Protein AF-A0A0N0AIV5-F1 (afdb_monomer)

Radius of gyration: 29.75 Å; Cα contacts (8 Å, |Δi|>4): 243; chains: 1; bounding box: 103×43×78 Å

Sequence (226 aa):
MTISSCEAEVMHGMIFSQPEDPLLRSVLSLLRVARDQGYTLDRTKIAKLLYLADLSAVENGGVAFSGATWRWENHGPFDPAQYRVEDALVASGIIERTQDPQSPCGEVRLRLVEDVDAPLEPASLTVLGGVVAEHGDRSAAQLRDLVYETAPMVQARSEGERGVLLDLNRARRRKQYAALKERYKARLADRAPAESDPGVGDDLLAEMAESAEARRRATAKALGEE

Secondary structure (DSSP, 8-state):
----------------PPPS-HHHHHHHHHHHHHHHTT--EEHHHHHHHHHHHHHHHHHTTS---S----EEETTEEE-THHHHHHHHHHHTTSEEEEE-TTSTT--EEEEE-S-----S-HHHHHHHHHHHHHHTTS-HHHHHHHHHTSHHHHHHHHH-STTPBP-THHHHHHHHHHHHHHHHHHHHHSSPP----TTHHHHHHHHHHHTHHHHHHHHHHHHT--

Nearest PDB structures (foldseek):
  5e1z-assembly1_B  TM=4.250E-01  e=3.668E-02  Dehalococcoides mccartyi BTF08
  4xgc-assembly1_E  TM=4.052E-01  e=2.434E-01  Drosophila melanogaster
  6hiv-assembly1_BN  TM=3.436E-01  e=3.593E-01  Trypanosoma brucei brucei
  9bd2-assembly1_A  TM=5.116E-01  e=9.257E-01  Homo sapiens
  4rgr-assembly1_A  TM=3.598E-01  e=3.593E-01 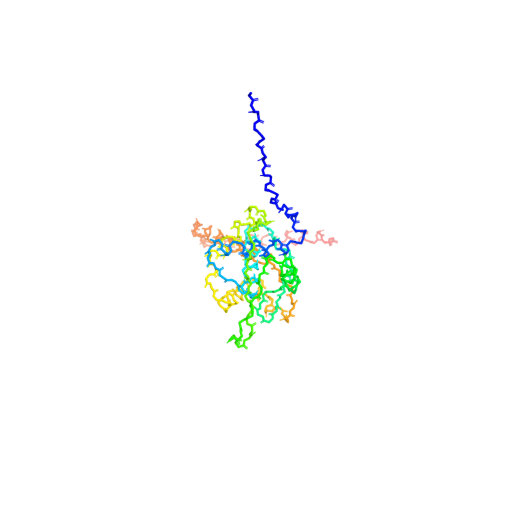 Acinetobacter baylyi ADP1

Mean predicted aligned error: 11.26 Å

pLDDT: mean 87.05, std 15.51, range [36.41, 98.75]

Structure (mmCIF, N/CA/C/O backbone):
data_AF-A0A0N0AIV5-F1
#
_entry.id   AF-A0A0N0AIV5-F1
#
loop_
_atom_site.group_PDB
_atom_site.id
_atom_site.type_symbol
_atom_site.label_atom_id
_atom_site.label_alt_id
_atom_site.label_comp_id
_atom_site.label_asym_id
_atom_site.label_entity_id
_atom_site.label_seq_id
_atom_site.pdbx_PDB_ins_code
_atom_site.Cartn_x
_atom_site.Cartn_y
_atom_site.Cartn_z
_atom_site.occupancy
_atom_site.B_iso_or_equiv
_atom_site.auth_seq_id
_atom_site.auth_comp_id
_atom_site.auth_asym_id
_atom_site.auth_atom_id
_atom_site.pdbx_PDB_model_num
ATOM 1 N N . MET A 1 1 ? -67.483 2.345 11.562 1.00 40.97 1 MET A N 1
ATOM 2 C CA . MET A 1 1 ? -66.296 1.923 10.792 1.00 40.97 1 MET A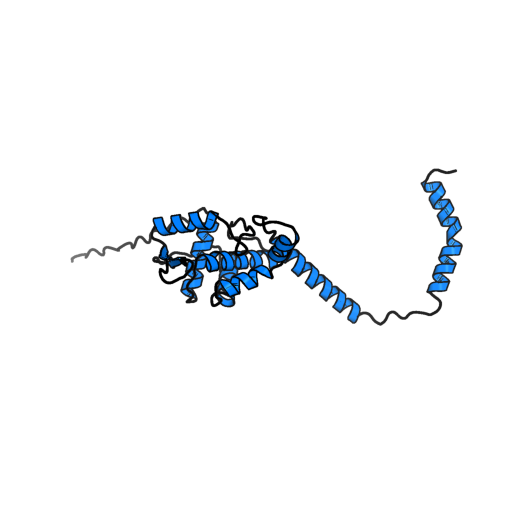 CA 1
ATOM 3 C C . MET A 1 1 ? -65.125 2.739 11.293 1.00 40.97 1 MET A C 1
ATOM 5 O O . MET A 1 1 ? -65.089 3.942 11.083 1.00 40.97 1 MET A O 1
ATOM 9 N N . THR A 1 2 ? -64.265 2.101 12.072 1.00 37.81 2 THR A N 1
ATOM 10 C CA . THR A 1 2 ? -63.047 2.653 12.664 1.00 37.81 2 THR A CA 1
ATOM 11 C C . THR A 1 2 ? -61.923 2.560 11.638 1.00 37.81 2 THR A C 1
ATOM 13 O O . THR A 1 2 ? -61.607 1.466 11.180 1.00 37.81 2 THR A O 1
ATOM 16 N N . ILE A 1 3 ? -61.336 3.694 11.255 1.00 41.56 3 ILE A N 1
ATOM 17 C CA . ILE A 1 3 ? -60.090 3.712 10.483 1.00 41.56 3 ILE A CA 1
ATOM 18 C C . ILE A 1 3 ? -58.956 3.735 11.504 1.00 41.56 3 ILE A C 1
ATOM 20 O O . ILE A 1 3 ? -58.793 4.695 12.253 1.00 41.56 3 ILE A O 1
ATOM 24 N N . SER A 1 4 ? -58.256 2.605 11.569 1.00 46.84 4 SER A N 1
ATOM 25 C CA . SER A 1 4 ? -57.075 2.370 12.388 1.00 46.84 4 SER A CA 1
ATOM 26 C C . SER A 1 4 ? -55.898 3.158 11.825 1.00 46.84 4 SER A C 1
ATOM 28 O O . SER A 1 4 ? -55.602 3.070 10.635 1.00 46.84 4 SER A O 1
ATOM 30 N N . SER A 1 5 ? -55.235 3.900 12.707 1.00 45.00 5 SER A N 1
ATOM 31 C CA . SER A 1 5 ? -53.908 4.466 12.490 1.00 45.00 5 SER A CA 1
ATOM 32 C C . SER A 1 5 ? -52.919 3.339 12.177 1.00 45.00 5 SER A C 1
ATOM 34 O O . SER A 1 5 ? -52.856 2.358 12.920 1.00 45.00 5 SER A O 1
ATOM 36 N N . CYS A 1 6 ? -52.168 3.472 11.087 1.00 38.75 6 CYS A N 1
ATOM 37 C CA . CYS A 1 6 ? -50.920 2.748 10.875 1.00 38.75 6 CYS A CA 1
ATOM 38 C C . CYS A 1 6 ? -49.806 3.789 10.928 1.00 38.75 6 CYS A C 1
ATOM 40 O O . CYS A 1 6 ? -49.557 4.506 9.959 1.00 38.75 6 CYS A O 1
ATOM 42 N N . GLU A 1 7 ? -49.182 3.885 12.098 1.00 41.12 7 GLU A N 1
ATOM 43 C CA . GLU A 1 7 ? -47.897 4.541 12.283 1.00 41.12 7 GLU A CA 1
ATOM 44 C C . GLU A 1 7 ? -46.858 3.782 11.453 1.00 41.12 7 GLU A C 1
ATOM 46 O O . GLU A 1 7 ? -46.625 2.591 11.653 1.00 41.12 7 GLU A O 1
ATOM 51 N N . ALA A 1 8 ? -46.269 4.464 10.474 1.00 40.47 8 ALA A N 1
ATOM 52 C CA . ALA A 1 8 ? -45.058 4.002 9.823 1.00 40.47 8 ALA A CA 1
ATOM 53 C C . ALA A 1 8 ? -43.877 4.478 10.673 1.00 40.47 8 ALA A C 1
ATOM 55 O O . ALA A 1 8 ? -43.533 5.662 10.660 1.00 40.47 8 ALA A O 1
ATOM 56 N N . GLU A 1 9 ? -43.278 3.559 11.429 1.00 38.88 9 GLU A N 1
ATOM 57 C CA . GLU A 1 9 ? -41.965 3.757 12.037 1.00 38.88 9 GLU A CA 1
ATOM 58 C C . GLU A 1 9 ? -40.941 4.000 10.924 1.00 38.88 9 GLU A C 1
ATOM 60 O O . GLU A 1 9 ? -40.517 3.094 10.205 1.00 38.88 9 GLU A O 1
ATOM 65 N N . VAL A 1 10 ? -40.544 5.259 10.762 1.00 40.91 10 VAL A N 1
ATOM 66 C CA . VAL A 1 10 ? -39.388 5.627 9.952 1.00 40.91 10 VAL A CA 1
ATOM 67 C C . VAL A 1 10 ? -38.154 5.311 10.787 1.00 40.91 10 VAL A C 1
ATOM 69 O O . VAL A 1 10 ? -37.752 6.108 11.635 1.00 40.91 10 VAL A O 1
ATOM 72 N N . MET A 1 11 ? -37.545 4.147 10.547 1.00 39.09 11 MET A N 1
ATOM 73 C CA . MET A 1 11 ? -36.181 3.874 10.992 1.00 39.09 11 MET A CA 1
ATOM 74 C C . MET A 1 11 ? -35.248 4.899 10.338 1.00 39.09 11 MET A C 1
ATOM 76 O O . MET A 1 11 ? -34.824 4.743 9.194 1.00 39.09 11 MET A O 1
ATOM 80 N N . HIS A 1 12 ? -34.956 5.976 11.065 1.00 38.16 12 HIS A N 1
ATOM 81 C CA . HIS A 1 12 ? -33.866 6.897 10.767 1.00 38.16 12 HIS A CA 1
ATOM 82 C C . HIS A 1 12 ? -32.547 6.139 10.965 1.00 38.16 12 HIS A C 1
ATOM 84 O O . HIS A 1 12 ? -31.910 6.218 12.013 1.00 38.16 12 HIS A O 1
ATOM 90 N N . GLY A 1 13 ? -32.139 5.373 9.951 1.00 38.50 13 GLY A N 1
ATOM 91 C CA . GLY A 1 13 ? -30.731 5.057 9.768 1.00 38.50 13 GLY A CA 1
ATOM 92 C C . GLY A 1 13 ? -30.010 6.390 9.627 1.00 38.50 13 GLY A C 1
ATOM 93 O O . GLY A 1 13 ? -30.285 7.139 8.689 1.00 38.50 13 GLY A O 1
ATOM 94 N N . MET A 1 14 ? -29.173 6.739 10.604 1.00 36.41 14 MET A N 1
ATOM 95 C CA . MET A 1 14 ? -28.329 7.922 10.512 1.00 36.41 14 MET A CA 1
ATOM 96 C C . MET A 1 14 ? -27.458 7.765 9.267 1.00 36.41 14 MET A C 1
ATOM 98 O O . MET A 1 14 ? -26.511 6.983 9.254 1.00 36.41 14 MET A O 1
ATOM 102 N N . ILE A 1 15 ? -27.810 8.487 8.203 1.00 41.44 15 ILE A N 1
ATOM 103 C CA . ILE A 1 15 ? -26.955 8.669 7.036 1.00 41.44 15 ILE A CA 1
ATOM 104 C C . ILE A 1 15 ? -25.773 9.490 7.546 1.00 41.44 15 ILE A C 1
ATOM 106 O O . ILE A 1 15 ? -25.833 10.719 7.606 1.00 41.44 15 ILE A O 1
ATOM 110 N N . PHE A 1 16 ? -24.721 8.810 7.999 1.00 46.34 16 PHE A N 1
ATOM 111 C CA . PHE A 1 16 ? -23.451 9.458 8.266 1.00 46.34 16 PHE A CA 1
ATOM 112 C C . PHE A 1 16 ? -22.997 10.089 6.951 1.00 46.34 16 PHE A C 1
ATOM 114 O O . PHE A 1 16 ? -22.701 9.394 5.977 1.00 46.34 16 PHE A O 1
ATOM 121 N N . SER A 1 17 ? -23.002 11.425 6.908 1.00 53.25 17 SER A N 1
ATOM 122 C CA . SER A 1 17 ? -22.369 12.178 5.831 1.00 53.25 17 SER A CA 1
ATOM 123 C C . SER A 1 17 ? -20.961 11.622 5.650 1.00 53.25 17 SER A C 1
ATOM 125 O O . SER A 1 17 ? -20.220 11.492 6.625 1.00 53.25 17 SER A O 1
ATOM 127 N N . GLN A 1 18 ? -20.632 11.238 4.417 1.00 54.09 18 GLN A N 1
ATOM 128 C CA . GLN A 1 18 ? -19.361 10.611 4.068 1.00 54.09 18 GLN A CA 1
ATOM 129 C C . GLN A 1 18 ? -18.198 11.392 4.711 1.00 54.09 18 GLN A C 1
ATOM 131 O O . GLN A 1 18 ? -18.163 12.618 4.578 1.00 54.09 18 GLN A O 1
ATOM 136 N N . PRO A 1 19 ? -17.264 10.730 5.419 1.00 62.31 19 PRO A N 1
ATOM 137 C CA . PRO A 1 19 ? -16.158 11.427 6.063 1.00 62.31 19 PRO A CA 1
ATOM 138 C C . PRO A 1 19 ? -15.329 12.180 5.016 1.00 62.31 19 PRO A C 1
ATOM 140 O O . PRO A 1 19 ? -14.898 11.582 4.032 1.00 62.31 19 PRO A O 1
ATOM 143 N N . GLU A 1 20 ? -15.075 13.477 5.208 1.00 80.38 20 GLU A N 1
ATOM 144 C CA . GLU A 1 20 ? -14.299 14.259 4.230 1.00 80.38 20 GLU A CA 1
ATOM 145 C C . GLU A 1 20 ? -12.850 13.744 4.108 1.00 80.38 20 GLU A C 1
ATOM 147 O O . GLU A 1 20 ? -12.281 13.714 3.013 1.00 80.38 20 GLU A O 1
ATOM 152 N N . ASP A 1 21 ? -12.286 13.245 5.213 1.00 92.19 21 ASP A N 1
ATOM 153 C CA . ASP A 1 21 ? -10.930 12.696 5.298 1.00 92.19 21 ASP A CA 1
ATOM 154 C C . ASP A 1 21 ? -10.794 11.372 4.502 1.00 92.19 21 ASP A C 1
ATOM 156 O O . ASP A 1 21 ? -11.406 10.358 4.868 1.00 92.19 21 ASP A O 1
ATOM 160 N N . PRO A 1 22 ? -9.991 11.336 3.415 1.00 95.00 22 PRO A N 1
ATOM 161 C CA . PRO A 1 22 ? -9.763 10.122 2.629 1.00 95.00 22 PRO A CA 1
ATOM 162 C C . PRO A 1 22 ? -9.140 8.972 3.432 1.00 95.00 22 PRO A C 1
ATOM 164 O O . PRO A 1 22 ? -9.477 7.809 3.186 1.00 95.00 22 PRO A O 1
ATOM 167 N N . LEU A 1 23 ? -8.276 9.273 4.409 1.00 97.06 23 LEU A N 1
ATOM 168 C CA . LEU A 1 23 ? -7.619 8.250 5.220 1.00 97.06 23 LEU A CA 1
ATOM 169 C C . LEU A 1 23 ? -8.614 7.600 6.167 1.00 97.06 23 LEU A C 1
ATOM 171 O O . LEU A 1 23 ? -8.650 6.374 6.268 1.00 97.06 23 LEU A O 1
ATOM 175 N N . LEU A 1 24 ? -9.482 8.401 6.785 1.00 96.38 24 LEU A N 1
ATOM 176 C CA . LEU A 1 24 ? -10.578 7.893 7.604 1.00 96.38 24 LEU A CA 1
ATOM 177 C C . LEU A 1 24 ? -11.489 6.974 6.789 1.00 96.38 24 LEU A C 1
ATOM 179 O O . LEU A 1 24 ? -11.725 5.835 7.195 1.00 96.38 24 LEU A O 1
ATOM 183 N N . ARG A 1 25 ? -11.930 7.418 5.604 1.00 95.69 25 ARG A N 1
ATOM 184 C CA . ARG A 1 25 ? -12.759 6.598 4.705 1.00 95.69 25 ARG A CA 1
ATOM 185 C C . ARG A 1 25 ? -12.108 5.264 4.358 1.00 95.69 25 ARG A C 1
ATOM 187 O O . ARG A 1 25 ? -12.768 4.223 4.311 1.00 95.69 25 ARG A O 1
ATOM 194 N N . SER A 1 26 ? -10.805 5.290 4.135 1.00 97.50 26 SER A N 1
ATOM 195 C CA . SER A 1 26 ? -10.062 4.114 3.706 1.00 97.50 26 SER A CA 1
ATOM 196 C C . SER A 1 26 ? -9.795 3.136 4.842 1.00 97.50 26 SER A C 1
ATOM 198 O O . SER A 1 26 ? -9.947 1.933 4.645 1.00 97.50 26 SER A O 1
ATOM 200 N N . VAL A 1 27 ? -9.485 3.631 6.044 1.00 96.94 27 VAL A N 1
ATOM 201 C CA . VAL A 1 27 ? -9.395 2.802 7.255 1.00 96.94 27 VAL A CA 1
ATOM 202 C C . VAL A 1 27 ? -10.751 2.169 7.565 1.00 96.94 27 VAL A C 1
ATOM 204 O O . VAL A 1 27 ? -10.812 0.967 7.818 1.00 96.94 27 VAL A O 1
ATOM 207 N N . LEU A 1 28 ? -11.841 2.937 7.475 1.00 95.94 28 LEU A N 1
ATOM 208 C CA . LEU A 1 28 ? -13.190 2.427 7.715 1.00 95.94 28 LEU A CA 1
ATOM 209 C C . LEU A 1 28 ? -13.571 1.326 6.718 1.00 95.94 28 LEU A C 1
ATOM 211 O O . LEU A 1 28 ? -14.000 0.242 7.114 1.00 95.94 28 LEU A O 1
ATOM 215 N N . SER A 1 29 ? -13.337 1.578 5.427 1.00 97.12 29 SER A N 1
ATOM 216 C CA . SER A 1 29 ? -13.573 0.597 4.365 1.00 97.12 29 SER A CA 1
ATOM 217 C C . SER A 1 29 ? -12.722 -0.656 4.550 1.00 97.12 29 SER A C 1
ATOM 219 O O . SER A 1 29 ? -13.222 -1.759 4.362 1.00 97.12 29 SER A O 1
ATOM 221 N N . LEU A 1 30 ? -11.455 -0.513 4.955 1.00 97.69 30 LEU A N 1
ATOM 222 C CA . LEU A 1 30 ? -10.563 -1.645 5.207 1.00 97.69 30 LEU A CA 1
ATOM 223 C C . LEU A 1 30 ? -11.065 -2.504 6.365 1.00 97.69 30 LEU A C 1
ATOM 225 O O . LEU A 1 30 ? -11.111 -3.724 6.236 1.00 97.69 30 LEU A O 1
ATOM 229 N N . LEU A 1 31 ? -11.466 -1.885 7.476 1.00 96.69 31 LEU A N 1
ATOM 230 C CA . LEU A 1 31 ? -12.018 -2.613 8.615 1.00 96.69 31 LEU A CA 1
ATOM 231 C C . LEU A 1 31 ? -13.303 -3.356 8.235 1.00 96.69 31 LEU A C 1
ATOM 233 O O . LEU A 1 31 ? -13.467 -4.510 8.632 1.00 96.69 31 LEU A O 1
ATOM 237 N N . ARG A 1 32 ? -14.183 -2.735 7.436 1.00 96.31 32 ARG A N 1
ATOM 238 C CA . ARG A 1 32 ? -15.415 -3.380 6.958 1.00 96.31 32 ARG A CA 1
ATOM 239 C C . ARG A 1 32 ? -15.103 -4.562 6.050 1.00 96.31 32 ARG A C 1
ATOM 241 O O . ARG A 1 32 ? -15.543 -5.668 6.333 1.00 96.31 32 ARG A O 1
ATOM 248 N N . VAL A 1 33 ? -14.289 -4.353 5.017 1.00 97.19 33 VAL A N 1
ATOM 249 C CA . VAL A 1 33 ? -13.883 -5.409 4.078 1.00 97.19 33 VAL A CA 1
ATOM 250 C C . VAL A 1 33 ? -13.206 -6.569 4.812 1.00 97.19 33 VAL A C 1
ATOM 252 O O . VAL A 1 33 ? -13.501 -7.726 4.532 1.00 97.19 33 VAL A O 1
ATOM 255 N N . ALA A 1 34 ? -12.330 -6.283 5.776 1.00 96.50 34 ALA A N 1
ATOM 256 C CA . ALA A 1 34 ? -11.674 -7.312 6.574 1.00 96.50 34 ALA A CA 1
ATOM 257 C C . ALA A 1 34 ? -12.660 -8.093 7.444 1.00 96.50 34 ALA A C 1
ATOM 259 O O . ALA A 1 34 ? -12.602 -9.319 7.448 1.00 96.50 34 ALA A O 1
ATOM 260 N N . ARG A 1 35 ? -13.596 -7.412 8.118 1.00 95.56 35 ARG A N 1
ATOM 261 C CA . ARG A 1 35 ? -14.667 -8.059 8.887 1.00 95.56 35 ARG A CA 1
ATOM 262 C C . ARG A 1 35 ? -15.517 -8.966 8.000 1.00 95.56 35 ARG A C 1
ATOM 264 O O . ARG A 1 35 ? -15.741 -10.115 8.366 1.00 95.56 35 ARG A O 1
ATOM 271 N N . ASP A 1 36 ? -15.943 -8.470 6.841 1.00 95.69 36 ASP A N 1
ATOM 272 C CA . ASP A 1 36 ? -16.795 -9.203 5.899 1.00 95.69 36 ASP A CA 1
ATOM 273 C C . ASP A 1 36 ? -16.073 -10.444 5.330 1.00 95.69 36 ASP A C 1
ATOM 275 O O . ASP A 1 36 ? -16.710 -11.445 5.008 1.00 95.69 36 ASP A O 1
ATOM 279 N N . GLN A 1 37 ? -14.737 -10.415 5.269 1.00 96.69 37 GLN A N 1
ATOM 280 C CA . GLN A 1 37 ? -13.888 -11.552 4.892 1.00 96.69 37 GLN A CA 1
ATOM 281 C C . GLN A 1 37 ? -13.393 -12.396 6.087 1.00 96.69 37 GLN A C 1
ATOM 283 O O . GLN A 1 37 ? -12.646 -13.352 5.895 1.00 96.69 37 GLN A O 1
ATOM 288 N N . GLY A 1 38 ? -13.807 -12.081 7.319 1.00 95.62 38 GLY A N 1
ATOM 289 C CA . GLY A 1 38 ? -13.476 -12.860 8.518 1.00 95.62 38 GLY A CA 1
ATOM 290 C C . GLY A 1 38 ? -12.091 -12.598 9.121 1.00 95.62 38 GLY A C 1
ATOM 291 O O . GLY A 1 38 ? -11.617 -13.393 9.931 1.00 95.62 38 GLY A O 1
ATOM 292 N N . TYR A 1 39 ? -11.434 -11.491 8.771 1.00 95.00 39 TYR A N 1
ATOM 293 C CA . TYR A 1 39 ? -10.109 -11.135 9.274 1.00 95.00 39 TYR A CA 1
ATOM 294 C C . TYR A 1 39 ? -10.162 -10.121 10.416 1.00 95.00 39 TYR A C 1
ATOM 296 O O . TYR A 1 39 ? -10.855 -9.107 10.362 1.00 95.00 39 TYR A O 1
ATOM 304 N N . THR A 1 40 ? -9.337 -10.358 11.439 1.00 91.50 40 THR A N 1
ATOM 305 C CA . THR A 1 40 ? -9.045 -9.369 12.486 1.00 91.50 40 THR A CA 1
ATOM 306 C C . THR A 1 40 ? -7.766 -8.615 12.148 1.00 91.50 40 THR A C 1
ATOM 308 O O . THR A 1 40 ? -6.767 -9.210 11.714 1.00 91.50 40 THR A O 1
ATOM 311 N N . LEU A 1 41 ? -7.796 -7.299 12.355 1.00 94.19 41 LEU A N 1
ATOM 312 C CA . LEU A 1 41 ? -6.690 -6.408 12.046 1.00 94.19 41 LEU A CA 1
ATOM 313 C C . LEU A 1 41 ? -6.164 -5.713 13.304 1.00 94.19 41 LEU A C 1
ATOM 315 O O . LEU A 1 41 ? -6.913 -5.141 14.097 1.00 94.19 41 LEU A O 1
ATOM 319 N N . ASP A 1 42 ? -4.846 -5.739 13.445 1.00 93.62 42 ASP A N 1
ATOM 320 C CA . ASP A 1 42 ? -4.119 -4.839 14.325 1.00 93.62 42 ASP A CA 1
ATOM 321 C C . ASP A 1 42 ? -3.721 -3.556 13.572 1.00 93.62 42 ASP A C 1
ATOM 323 O O . ASP A 1 42 ? -3.801 -3.468 12.339 1.00 93.62 42 ASP A O 1
ATOM 327 N N . ARG A 1 43 ? -3.265 -2.549 14.321 1.00 93.56 43 ARG A N 1
ATOM 328 C CA . ARG A 1 43 ? -2.781 -1.268 13.777 1.00 93.56 43 ARG A CA 1
ATOM 329 C C . ARG A 1 43 ? -1.742 -1.431 12.662 1.00 93.56 43 ARG A C 1
ATOM 331 O O . ARG A 1 43 ? -1.762 -0.690 11.676 1.00 93.56 43 ARG A O 1
ATOM 338 N N . THR A 1 44 ? -0.818 -2.375 12.822 1.00 93.81 44 THR A N 1
ATOM 339 C CA . THR A 1 44 ? 0.258 -2.621 11.858 1.00 93.81 44 THR A CA 1
ATOM 340 C C . THR A 1 44 ? -0.309 -3.216 10.577 1.00 93.81 44 THR A C 1
ATOM 342 O O . THR A 1 44 ? 0.018 -2.734 9.492 1.00 93.81 44 THR A O 1
ATOM 345 N N . LYS A 1 45 ? -1.193 -4.214 10.683 1.00 96.06 45 LYS A N 1
ATOM 346 C CA . LYS A 1 45 ? -1.886 -4.814 9.538 1.00 96.06 45 LYS A CA 1
ATOM 347 C C . LYS A 1 45 ? -2.678 -3.766 8.767 1.00 96.06 45 LYS A C 1
ATOM 349 O O . LYS A 1 45 ? -2.584 -3.754 7.544 1.00 96.06 45 LYS A O 1
ATOM 354 N N . ILE A 1 46 ? -3.372 -2.855 9.453 1.00 96.88 46 ILE A N 1
ATOM 355 C CA . ILE A 1 46 ? -4.102 -1.746 8.814 1.00 96.88 46 ILE A CA 1
ATOM 356 C C . ILE A 1 46 ? -3.166 -0.912 7.943 1.00 96.88 46 ILE A C 1
ATOM 358 O O . ILE A 1 46 ? -3.414 -0.773 6.746 1.00 96.88 46 ILE A O 1
ATOM 362 N N . ALA A 1 47 ? -2.048 -0.445 8.505 1.00 97.06 47 ALA A N 1
ATOM 363 C CA . ALA A 1 47 ? -1.069 0.337 7.756 1.00 97.06 47 ALA A CA 1
ATOM 364 C C . ALA A 1 47 ? -0.543 -0.425 6.527 1.00 97.06 47 ALA A C 1
ATOM 366 O O . ALA A 1 47 ? -0.421 0.140 5.442 1.00 97.06 47 ALA A O 1
ATOM 367 N N . LYS A 1 48 ? -0.224 -1.719 6.683 1.00 97.94 48 LYS A N 1
ATOM 368 C CA . LYS A 1 48 ? 0.398 -2.512 5.608 1.00 97.94 48 LYS A CA 1
ATOM 369 C C . LYS A 1 48 ? -0.577 -2.877 4.503 1.00 97.94 48 LYS A C 1
ATOM 371 O O . LYS A 1 48 ? -0.223 -2.744 3.337 1.00 97.94 48 LYS A O 1
ATOM 376 N N . LEU A 1 49 ? -1.780 -3.318 4.851 1.00 98.56 49 LEU A N 1
ATOM 377 C CA . LEU A 1 49 ? -2.802 -3.666 3.867 1.00 98.56 49 LEU A CA 1
ATOM 378 C C . LEU A 1 49 ? -3.241 -2.429 3.087 1.00 98.56 49 LEU A C 1
ATOM 380 O O . LEU A 1 49 ? -3.360 -2.496 1.868 1.00 98.56 49 LEU A O 1
ATOM 384 N N . LEU A 1 50 ? -3.395 -1.285 3.758 1.00 98.38 50 LEU A N 1
ATOM 385 C CA . LEU A 1 50 ? -3.767 -0.049 3.082 1.00 98.38 50 LEU A CA 1
ATOM 386 C C . LEU A 1 50 ? -2.662 0.451 2.138 1.00 98.38 50 LEU A C 1
ATOM 388 O O . LEU A 1 50 ? -2.948 0.827 1.003 1.00 98.38 50 LEU A O 1
ATOM 392 N N . TYR A 1 51 ? -1.395 0.355 2.556 1.00 98.69 51 TYR A N 1
ATOM 393 C CA . TYR A 1 51 ? -0.249 0.619 1.683 1.00 98.69 51 TYR A CA 1
ATOM 394 C C . TYR A 1 51 ? -0.233 -0.294 0.450 1.00 98.69 51 TYR A C 1
ATOM 396 O O . TYR A 1 51 ? -0.018 0.181 -0.665 1.00 98.69 51 TYR A O 1
ATOM 404 N N . LEU A 1 52 ? -0.464 -1.598 0.630 1.00 98.75 52 LEU A N 1
ATOM 405 C CA . LEU A 1 52 ? -0.508 -2.559 -0.476 1.00 98.75 52 LEU A CA 1
ATOM 406 C C . LEU A 1 52 ? -1.684 -2.283 -1.423 1.00 98.75 52 LEU A C 1
ATOM 408 O O . LEU A 1 52 ? -1.539 -2.460 -2.631 1.00 98.75 52 LEU A O 1
ATOM 412 N N . ALA A 1 53 ? -2.814 -1.798 -0.905 1.00 98.62 53 ALA A N 1
ATOM 413 C CA . ALA A 1 53 ? -3.964 -1.407 -1.714 1.00 98.62 53 ALA A CA 1
ATOM 414 C C . ALA A 1 53 ? -3.656 -0.193 -2.604 1.00 98.62 53 ALA A C 1
ATOM 416 O O . ALA A 1 53 ? -3.881 -0.249 -3.815 1.00 98.62 53 ALA A O 1
ATOM 417 N N . ASP A 1 54 ? -3.060 0.861 -2.043 1.00 98.62 54 ASP A N 1
ATOM 418 C CA . ASP A 1 54 ? -2.604 2.016 -2.824 1.00 98.62 54 ASP A CA 1
ATOM 419 C C . ASP A 1 54 ? -1.530 1.632 -3.844 1.00 98.62 54 ASP A C 1
ATOM 421 O O . ASP A 1 54 ? -1.570 2.068 -4.996 1.00 98.62 54 ASP A O 1
ATOM 425 N N . LEU A 1 55 ? -0.570 0.798 -3.432 1.00 98.44 55 LEU A N 1
ATOM 426 C CA . LEU A 1 55 ? 0.484 0.306 -4.309 1.00 98.44 55 LEU A CA 1
ATOM 427 C C . LEU A 1 55 ? -0.111 -0.460 -5.494 1.00 98.44 55 LEU A C 1
ATOM 429 O O . LEU A 1 55 ? 0.232 -0.161 -6.635 1.00 98.44 55 LEU A O 1
ATOM 433 N N . SER A 1 56 ? -1.037 -1.386 -5.237 1.00 97.94 56 SER A N 1
ATOM 434 C CA . SER A 1 56 ? -1.732 -2.160 -6.269 1.00 97.94 56 SER A CA 1
ATOM 435 C C . SER A 1 56 ? -2.530 -1.256 -7.215 1.00 97.94 56 SER A C 1
ATOM 437 O O . SER A 1 56 ? -2.450 -1.410 -8.438 1.00 97.94 56 SER A O 1
ATOM 439 N N . ALA A 1 57 ? -3.243 -0.254 -6.688 1.00 97.69 57 ALA A N 1
ATOM 440 C CA . ALA A 1 57 ? -3.969 0.715 -7.507 1.00 97.69 57 ALA A CA 1
ATOM 441 C C . ALA A 1 57 ? -3.027 1.478 -8.458 1.00 97.69 57 ALA A C 1
ATOM 443 O O . ALA A 1 57 ? -3.284 1.553 -9.664 1.00 97.69 57 ALA A O 1
ATOM 444 N N . VAL A 1 58 ? -1.900 1.984 -7.944 1.00 97.38 58 VAL A N 1
ATOM 445 C CA . 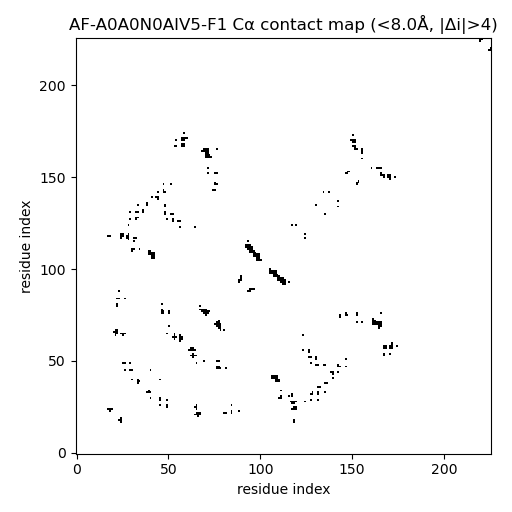VAL A 1 58 ? -0.896 2.720 -8.733 1.00 97.38 58 VAL A CA 1
ATOM 446 C C . VAL A 1 58 ? -0.188 1.812 -9.744 1.00 97.38 58 VAL A C 1
ATOM 448 O O . VAL A 1 58 ? -0.010 2.193 -10.905 1.00 97.38 58 VAL A O 1
ATOM 451 N N . GLU A 1 59 ? 0.194 0.595 -9.351 1.00 95.19 59 GLU A N 1
ATOM 452 C CA . GLU A 1 59 ? 0.819 -0.396 -10.237 1.00 95.19 59 GLU A CA 1
ATOM 453 C C . GLU A 1 59 ? -0.083 -0.781 -11.413 1.00 95.19 59 GLU A C 1
ATOM 455 O O . GLU A 1 59 ? 0.409 -1.046 -12.514 1.00 95.19 59 GLU A O 1
ATOM 460 N N . ASN A 1 60 ? -1.399 -0.780 -11.207 1.00 94.00 60 ASN A N 1
ATOM 461 C CA . ASN A 1 60 ? -2.396 -1.057 -12.239 1.00 94.00 60 ASN A CA 1
ATOM 462 C C . ASN A 1 60 ? -2.810 0.184 -13.047 1.00 94.00 60 ASN A C 1
ATOM 464 O O . ASN A 1 60 ? -3.695 0.104 -13.895 1.00 94.00 60 ASN A O 1
ATOM 468 N N . GLY A 1 61 ? -2.119 1.312 -12.858 1.00 91.81 61 GLY A N 1
ATOM 469 C CA . GLY A 1 61 ? -2.291 2.527 -13.653 1.00 91.81 61 GLY A CA 1
ATOM 470 C C . GLY A 1 61 ? -3.300 3.528 -13.093 1.00 91.81 61 GLY A C 1
ATOM 471 O O . GLY A 1 61 ? -3.464 4.586 -13.703 1.00 91.81 61 GLY A O 1
ATOM 472 N N . GLY A 1 62 ? -3.925 3.223 -11.954 1.00 95.12 62 GLY A N 1
ATOM 473 C CA . GLY A 1 62 ? -4.753 4.152 -11.190 1.00 95.12 62 GLY A CA 1
ATOM 474 C C . GLY A 1 62 ? -3.927 5.106 -10.323 1.00 95.12 62 GLY A C 1
ATOM 475 O O . GLY A 1 62 ? -2.734 5.325 -10.553 1.00 95.12 62 GLY A O 1
ATOM 476 N N . VAL A 1 63 ? -4.583 5.673 -9.312 1.00 95.19 63 VAL A N 1
ATOM 477 C CA . VAL A 1 63 ? -3.982 6.550 -8.297 1.00 95.19 63 VAL A CA 1
ATOM 478 C C . VAL A 1 63 ? -4.144 5.930 -6.911 1.00 95.19 63 VAL A C 1
ATOM 480 O O . VAL A 1 63 ? -5.063 5.142 -6.692 1.00 95.19 63 VAL A O 1
ATOM 483 N N . ALA A 1 64 ? -3.262 6.294 -5.980 1.00 97.12 64 ALA A N 1
ATOM 484 C CA . ALA A 1 64 ? -3.462 5.985 -4.568 1.00 97.12 64 ALA A CA 1
ATOM 485 C C . ALA A 1 64 ? -4.752 6.662 -4.085 1.00 97.12 64 ALA A C 1
ATOM 487 O O . ALA A 1 64 ? -4.994 7.827 -4.408 1.00 97.12 64 ALA A O 1
ATOM 488 N N . PHE A 1 65 ? -5.578 5.933 -3.343 1.00 97.25 65 PHE A N 1
ATOM 489 C CA . PHE A 1 65 ? -6.900 6.390 -2.917 1.00 97.25 65 PHE A CA 1
ATOM 490 C C . PHE A 1 65 ? -6.986 6.614 -1.410 1.00 97.25 65 PHE A C 1
ATOM 492 O O . PHE A 1 65 ? -7.916 7.279 -0.959 1.00 97.25 65 PHE A O 1
ATOM 499 N N . SER A 1 66 ? -6.025 6.105 -0.631 1.00 97.31 66 SER A N 1
ATOM 500 C CA . SER A 1 66 ? -6.105 6.205 0.823 1.00 97.31 66 SER A CA 1
ATOM 501 C C . SER A 1 66 ? -5.902 7.615 1.372 1.00 97.31 66 SER A C 1
ATOM 503 O O . SER A 1 66 ? -6.264 7.888 2.506 1.00 97.31 66 SER A O 1
ATOM 505 N N . GLY A 1 67 ? -5.284 8.510 0.598 1.00 96.00 67 GLY A N 1
ATOM 506 C CA . GLY A 1 67 ? -4.839 9.819 1.084 1.00 96.00 67 GLY A CA 1
ATOM 507 C C . GLY A 1 67 ? -3.663 9.763 2.065 1.00 96.00 67 GLY A C 1
ATOM 508 O O . GLY A 1 67 ? -3.223 10.815 2.524 1.00 96.00 67 GLY A O 1
ATOM 509 N N . ALA A 1 68 ? -3.127 8.575 2.366 1.00 97.50 68 ALA A N 1
ATOM 510 C CA . ALA A 1 68 ? -1.972 8.427 3.234 1.00 97.50 68 ALA A CA 1
ATOM 511 C C . ALA A 1 68 ? -0.695 8.985 2.587 1.00 97.50 68 ALA A C 1
ATOM 513 O O . ALA A 1 68 ? -0.382 8.753 1.416 1.00 97.50 68 ALA A O 1
ATOM 514 N N . THR A 1 69 ? 0.104 9.667 3.398 1.00 97.06 69 THR A N 1
ATOM 515 C CA . THR A 1 69 ? 1.455 10.119 3.069 1.00 97.06 69 THR A CA 1
ATOM 516 C C . THR A 1 69 ? 2.456 9.054 3.506 1.00 97.06 69 THR A C 1
ATOM 518 O O . THR A 1 69 ? 3.045 9.129 4.584 1.00 97.06 69 THR A O 1
ATOM 521 N N . TRP A 1 70 ? 2.644 8.035 2.667 1.00 97.75 70 TRP A N 1
ATOM 522 C CA . TRP A 1 70 ? 3.471 6.876 3.001 1.00 97.75 70 TRP A CA 1
ATOM 523 C C . TRP A 1 70 ? 4.941 7.233 3.217 1.00 97.75 70 TRP A C 1
ATOM 525 O O . TRP A 1 70 ? 5.648 7.596 2.275 1.00 97.75 70 TRP A O 1
ATOM 535 N N . ARG A 1 71 ? 5.428 7.056 4.447 1.00 96.44 71 ARG A N 1
ATOM 536 C CA . ARG A 1 71 ? 6.839 7.224 4.810 1.00 96.44 71 ARG A CA 1
ATOM 537 C C . ARG A 1 71 ? 7.454 5.914 5.259 1.00 96.44 71 ARG A C 1
ATOM 539 O O . ARG A 1 71 ? 6.776 5.054 5.820 1.00 96.44 71 ARG A O 1
ATOM 546 N N . TRP A 1 72 ? 8.753 5.763 5.030 1.00 95.81 72 TRP A N 1
ATOM 547 C CA . TRP A 1 72 ? 9.495 4.638 5.574 1.00 95.81 72 TRP A CA 1
ATOM 548 C C . TRP A 1 72 ? 9.802 4.836 7.061 1.00 95.81 72 TRP A C 1
ATOM 550 O O . TRP A 1 72 ? 10.784 5.476 7.423 1.00 95.81 72 TRP A O 1
ATOM 560 N N . GLU A 1 73 ? 9.014 4.205 7.923 1.00 93.31 73 GLU A N 1
ATOM 561 C CA . GLU A 1 73 ? 9.218 4.210 9.372 1.00 93.31 73 GLU A CA 1
ATOM 562 C C . GLU A 1 73 ? 9.857 2.903 9.881 1.00 93.31 73 GLU A C 1
ATOM 564 O O . GLU A 1 73 ? 10.246 2.012 9.113 1.00 93.31 73 GLU A O 1
ATOM 569 N N . ASN A 1 74 ? 9.988 2.772 11.206 1.00 86.06 74 ASN A N 1
ATOM 570 C CA . ASN A 1 74 ? 10.642 1.647 11.893 1.00 86.06 74 ASN A CA 1
ATOM 571 C C . ASN A 1 74 ? 10.218 0.267 11.379 1.00 86.06 74 ASN A C 1
ATOM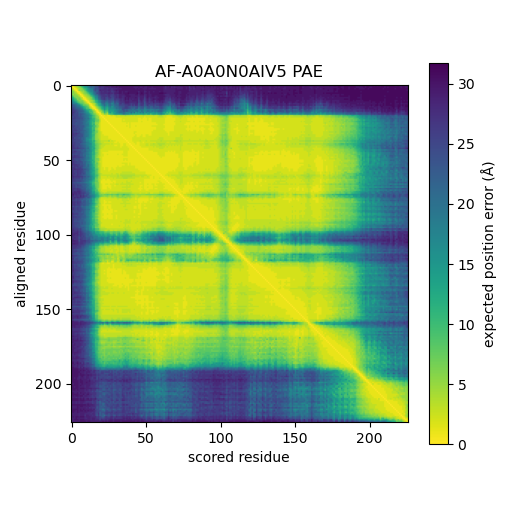 573 O O . ASN A 1 74 ? 11.064 -0.612 11.215 1.00 86.06 74 ASN A O 1
ATOM 577 N N . HIS A 1 75 ? 8.934 0.106 11.062 1.00 86.50 75 HIS A N 1
ATOM 578 C CA . HIS A 1 75 ? 8.352 -1.163 10.631 1.00 86.50 75 HIS A CA 1
ATOM 579 C C . HIS A 1 75 ? 7.843 -1.123 9.185 1.00 86.50 75 HIS A C 1
ATOM 581 O O . HIS A 1 75 ? 6.949 -1.886 8.831 1.00 86.50 75 HIS A O 1
ATOM 587 N N . GLY A 1 76 ? 8.363 -0.223 8.345 1.00 93.62 76 GLY A N 1
ATOM 588 C CA . GLY A 1 76 ? 8.008 -0.097 6.926 1.00 93.62 76 GLY A CA 1
ATOM 589 C C . GLY A 1 76 ? 7.091 1.103 6.636 1.00 93.62 76 GLY A C 1
ATOM 590 O O . GLY A 1 76 ? 7.147 2.072 7.385 1.00 93.62 76 GLY A O 1
ATOM 591 N N . PRO A 1 77 ? 6.237 1.052 5.596 1.00 97.06 77 PRO A N 1
ATOM 592 C CA . PRO A 1 77 ? 5.353 2.157 5.219 1.00 97.06 77 PRO A CA 1
ATOM 593 C C . PRO A 1 77 ? 4.371 2.501 6.343 1.00 97.06 77 PRO A C 1
ATOM 595 O O . PRO A 1 77 ? 3.714 1.601 6.877 1.00 97.06 77 PRO A O 1
ATOM 598 N N . PHE A 1 78 ? 4.290 3.774 6.711 1.00 96.88 78 PHE A N 1
ATOM 599 C CA . PHE A 1 78 ? 3.358 4.275 7.717 1.00 96.88 78 PHE A CA 1
ATOM 600 C C . PHE A 1 78 ? 3.028 5.751 7.465 1.00 96.88 78 PHE A C 1
ATOM 602 O O . PHE A 1 78 ? 3.858 6.488 6.930 1.00 96.88 78 PHE A O 1
ATOM 609 N N . ASP A 1 79 ? 1.829 6.165 7.870 1.00 96.81 79 ASP A N 1
ATOM 610 C CA . ASP A 1 79 ? 1.425 7.567 7.962 1.00 96.81 79 ASP A CA 1
ATOM 611 C C . ASP A 1 79 ? 1.016 7.871 9.418 1.00 96.81 79 ASP A C 1
ATOM 613 O O . ASP A 1 79 ? 0.053 7.277 9.912 1.00 96.81 79 ASP A O 1
ATOM 617 N N . PRO A 1 80 ? 1.698 8.800 10.119 1.00 94.94 80 PRO A N 1
ATOM 618 C CA . PRO A 1 80 ? 1.320 9.220 11.469 1.00 94.94 80 PRO A CA 1
ATOM 619 C C . PRO A 1 80 ? -0.125 9.715 11.612 1.00 94.94 80 PRO A C 1
ATOM 621 O O . PRO A 1 80 ? -0.684 9.636 12.708 1.00 94.94 80 PRO A O 1
ATOM 624 N N . ALA A 1 81 ? -0.754 10.196 10.534 1.00 96.00 81 ALA A N 1
ATOM 625 C CA . ALA A 1 81 ? -2.159 10.591 10.539 1.00 96.00 81 ALA A CA 1
ATOM 626 C C . ALA A 1 81 ? -3.102 9.428 10.885 1.00 96.00 81 ALA A C 1
ATOM 628 O O . ALA A 1 81 ? -4.193 9.683 11.397 1.00 96.00 81 ALA A O 1
ATOM 629 N N . GLN A 1 82 ? -2.663 8.174 10.711 1.00 95.62 82 GLN A N 1
ATOM 630 C CA . GLN A 1 82 ? -3.424 6.997 11.117 1.00 95.62 82 GLN A CA 1
ATOM 631 C C . GLN A 1 82 ? -3.801 7.050 12.605 1.00 95.62 82 GLN A C 1
ATOM 633 O O . GLN A 1 82 ? -4.937 6.736 12.938 1.00 95.62 82 GLN A O 1
ATOM 638 N N . TYR A 1 83 ? -2.921 7.527 13.497 1.00 95.38 83 TYR A N 1
ATOM 639 C CA . TYR A 1 83 ? -3.261 7.655 14.921 1.00 95.38 83 TYR A CA 1
ATOM 640 C C . TYR A 1 83 ? -4.462 8.576 15.154 1.00 95.38 83 TYR A C 1
ATOM 642 O O . TYR A 1 83 ? -5.362 8.232 15.913 1.00 95.38 83 TYR A O 1
ATOM 650 N N . ARG A 1 84 ? -4.516 9.714 14.449 1.00 95.81 84 ARG A N 1
ATOM 651 C CA . ARG A 1 84 ? -5.633 10.665 14.559 1.00 95.81 84 ARG A CA 1
ATOM 652 C C . ARG A 1 84 ? -6.935 10.071 14.030 1.00 95.81 84 ARG A C 1
ATOM 654 O O . ARG A 1 84 ? -7.977 10.269 14.642 1.00 95.81 84 ARG A O 1
ATOM 661 N N . VAL A 1 85 ? -6.867 9.332 12.922 1.00 95.88 85 VAL A N 1
ATOM 662 C CA . VAL A 1 85 ? -8.021 8.619 12.357 1.00 95.88 85 VAL A CA 1
ATOM 663 C C . VAL A 1 85 ? -8.531 7.555 13.325 1.00 95.88 85 VAL A C 1
ATOM 665 O O . VAL A 1 85 ? -9.731 7.478 13.573 1.00 95.88 85 VAL A O 1
ATOM 668 N N . GLU A 1 86 ? -7.633 6.763 13.910 1.00 95.06 86 GLU A N 1
ATOM 669 C CA . GLU A 1 86 ? -8.008 5.764 14.907 1.00 95.06 86 GLU A CA 1
ATOM 670 C C . GLU A 1 86 ? -8.649 6.410 16.139 1.00 95.06 86 GLU A C 1
ATOM 672 O O . GLU A 1 86 ? -9.645 5.897 16.637 1.00 95.06 86 GLU A O 1
ATOM 677 N N . ASP A 1 87 ? -8.093 7.511 16.649 1.00 95.50 87 ASP A N 1
ATOM 678 C CA . ASP A 1 87 ? -8.657 8.227 17.798 1.00 95.50 87 ASP A CA 1
ATOM 679 C C . ASP A 1 87 ? -10.036 8.817 17.474 1.00 95.50 87 ASP A C 1
ATOM 681 O O . ASP A 1 87 ? -10.946 8.708 18.293 1.00 95.50 87 ASP A O 1
ATOM 685 N N . ALA A 1 88 ? -10.225 9.373 16.272 1.00 94.81 88 ALA A N 1
ATOM 686 C CA . ALA A 1 88 ? -11.513 9.903 15.828 1.00 94.81 88 ALA A CA 1
ATOM 687 C C . ALA A 1 88 ? -12.591 8.810 15.736 1.00 94.81 88 ALA A C 1
ATOM 689 O O . ALA A 1 88 ? -13.698 9.007 16.230 1.00 94.81 88 ALA A O 1
ATOM 690 N N . LEU A 1 89 ? -12.257 7.649 15.161 1.00 94.06 89 LEU A N 1
ATOM 691 C CA . LEU A 1 89 ? -13.179 6.515 15.032 1.00 94.06 89 LEU A CA 1
ATOM 692 C C . LEU A 1 89 ? -13.522 5.865 16.383 1.00 94.06 89 LEU A C 1
ATOM 694 O O . LEU A 1 89 ? -14.632 5.366 16.562 1.00 94.06 89 LEU A O 1
ATOM 698 N N . VAL A 1 90 ? -12.576 5.852 17.329 1.00 95.19 90 VAL A N 1
ATOM 699 C CA . VAL A 1 90 ? -12.830 5.391 18.704 1.00 95.19 90 VAL A CA 1
ATOM 700 C C . VAL A 1 90 ? -13.715 6.391 19.443 1.00 95.19 90 VAL A C 1
ATOM 702 O O . VAL A 1 90 ? -14.681 5.995 20.088 1.00 95.19 90 VAL A O 1
ATOM 705 N N . ALA A 1 91 ? -13.417 7.690 19.339 1.00 94.69 91 ALA A N 1
ATOM 706 C CA . ALA A 1 91 ? -14.191 8.743 19.992 1.00 94.69 91 ALA A CA 1
ATOM 707 C C . ALA A 1 91 ? -15.639 8.813 19.484 1.00 94.69 91 ALA A C 1
ATOM 709 O O . ALA A 1 91 ? -16.533 9.164 20.251 1.00 94.69 91 ALA A O 1
ATOM 710 N N . SER A 1 92 ? -15.881 8.455 18.219 1.00 92.19 92 SER A N 1
ATOM 711 C CA . SER A 1 92 ? -17.226 8.354 17.648 1.00 92.19 92 SER A CA 1
ATOM 712 C C . SER A 1 92 ? -17.943 7.035 17.955 1.00 92.19 92 SER A C 1
ATOM 714 O O . SER A 1 92 ? -19.083 6.877 17.538 1.00 92.19 92 SER A O 1
ATOM 716 N N . GLY A 1 93 ? -17.304 6.085 18.648 1.00 94.00 93 GLY A N 1
ATOM 717 C CA . GLY A 1 93 ? -17.895 4.783 18.981 1.00 94.00 93 GLY A CA 1
ATOM 718 C C . GLY A 1 93 ? -18.009 3.804 17.806 1.00 94.00 93 GLY A C 1
ATOM 719 O O . GLY A 1 93 ? -18.538 2.711 17.975 1.00 94.00 93 GLY A O 1
ATOM 720 N N . ILE A 1 94 ? -17.477 4.157 16.631 1.00 94.00 94 ILE A N 1
ATOM 721 C CA . ILE A 1 94 ? -17.559 3.330 15.418 1.00 94.00 94 ILE A CA 1
ATOM 722 C C . ILE A 1 94 ? -16.644 2.105 15.530 1.00 94.00 94 ILE A C 1
ATOM 724 O O . ILE A 1 94 ? -16.987 1.009 15.068 1.00 94.00 94 ILE A O 1
ATOM 728 N N . ILE A 1 95 ? -15.469 2.286 16.145 1.00 94.81 95 ILE A N 1
ATOM 729 C CA . ILE A 1 95 ? -14.516 1.203 16.393 1.00 94.81 95 ILE A CA 1
ATOM 730 C C . ILE A 1 95 ? -14.179 1.080 17.876 1.00 94.81 95 ILE A C 1
ATOM 732 O O . ILE A 1 95 ? -14.051 2.061 18.604 1.00 94.81 95 ILE A O 1
ATOM 736 N N . GLU A 1 96 ? -13.931 -0.150 18.297 1.00 94.62 96 GLU A N 1
ATOM 737 C CA . GLU A 1 96 ? -13.343 -0.484 19.583 1.00 94.62 96 GLU A CA 1
ATOM 738 C C . GLU A 1 96 ? -11.837 -0.672 19.431 1.00 94.62 96 GLU A C 1
ATOM 740 O O . GLU A 1 96 ? -11.356 -1.318 18.493 1.00 94.62 96 GLU A O 1
ATOM 745 N N . ARG A 1 97 ? -11.093 -0.137 20.400 1.00 93.31 97 ARG A N 1
ATOM 746 C CA . ARG A 1 97 ? -9.655 -0.347 20.548 1.00 93.31 97 ARG A CA 1
ATOM 747 C C . ARG A 1 97 ? -9.404 -1.260 21.738 1.00 93.31 97 ARG A C 1
ATOM 749 O O . ARG A 1 97 ? -9.647 -0.870 22.876 1.00 93.31 97 ARG A O 1
ATOM 756 N N . THR A 1 98 ? -8.867 -2.447 21.484 1.00 91.44 98 THR A N 1
ATOM 757 C CA . THR A 1 98 ? -8.442 -3.373 22.541 1.00 91.44 98 THR A CA 1
ATOM 758 C C . THR A 1 98 ? -6.928 -3.485 22.523 1.00 91.44 98 THR A C 1
ATOM 760 O O . THR A 1 98 ? -6.333 -3.794 21.491 1.00 91.44 98 THR A O 1
ATOM 763 N N . GLN A 1 99 ? -6.300 -3.234 23.666 1.00 86.31 99 GLN A N 1
ATOM 764 C CA . GLN A 1 99 ? -4.885 -3.515 23.856 1.00 86.31 99 GLN A CA 1
ATOM 765 C C . GLN A 1 99 ? -4.746 -4.917 24.438 1.00 86.31 99 GLN A C 1
ATOM 767 O O . GLN A 1 99 ? -5.430 -5.240 25.407 1.00 86.31 99 GLN A O 1
ATOM 772 N N . ASP A 1 100 ? -3.886 -5.743 23.852 1.00 76.69 100 ASP A N 1
ATOM 773 C CA . ASP A 1 100 ? -3.586 -7.061 24.403 1.00 76.69 100 ASP A CA 1
ATOM 774 C C . ASP A 1 100 ? -2.548 -6.926 25.535 1.00 76.69 100 ASP A C 1
ATOM 776 O O . ASP A 1 100 ? -1.382 -6.628 25.252 1.00 76.69 100 ASP A O 1
ATOM 780 N N . PRO A 1 101 ? -2.929 -7.135 26.812 1.00 69.25 101 PRO A N 1
ATOM 781 C CA . PRO A 1 101 ? -2.007 -7.005 27.937 1.00 69.25 101 PRO A CA 1
ATOM 782 C C . PRO A 1 101 ? -0.954 -8.122 27.980 1.00 69.25 101 PRO A C 1
ATOM 784 O O . PRO A 1 101 ? 0.016 -8.003 28.724 1.00 69.25 101 PRO A O 1
ATOM 787 N N . GLN A 1 102 ? -1.138 -9.208 27.221 1.00 69.19 102 GLN A N 1
ATOM 788 C CA . GLN A 1 102 ? -0.193 -10.325 27.129 1.00 69.19 102 GLN A CA 1
ATOM 789 C C . GLN A 1 102 ? 0.774 -10.178 25.946 1.00 69.19 102 GLN A C 1
ATOM 791 O O . GLN A 1 102 ? 1.754 -10.918 25.856 1.00 69.19 102 GLN A O 1
ATOM 796 N N . SER A 1 103 ? 0.535 -9.222 25.042 1.00 69.56 103 SER A N 1
ATOM 797 C CA . SER A 1 103 ? 1.452 -8.939 23.941 1.00 69.56 103 SER A CA 1
ATOM 798 C C . SER A 1 103 ? 2.682 -8.184 24.470 1.00 69.56 103 SER A C 1
ATOM 800 O O . SER A 1 103 ? 2.522 -7.090 25.018 1.00 69.56 103 SER A O 1
ATOM 802 N N . PRO A 1 104 ? 3.919 -8.687 24.270 1.00 58.84 104 PRO A N 1
ATOM 803 C CA . PRO A 1 104 ? 5.150 -8.048 24.760 1.00 58.84 104 PRO A CA 1
ATOM 804 C C . PRO A 1 104 ? 5.344 -6.605 24.275 1.00 58.84 104 PRO A C 1
ATOM 806 O O . PRO A 1 104 ? 6.126 -5.852 24.850 1.00 58.84 104 PRO A O 1
ATOM 809 N N . CYS A 1 105 ? 4.648 -6.227 23.199 1.00 58.28 105 CYS A N 1
ATOM 810 C CA . CYS A 1 105 ? 4.720 -4.909 22.578 1.00 58.28 105 CYS A CA 1
ATOM 811 C C . CYS A 1 105 ? 3.406 -4.117 22.686 1.00 58.28 105 CYS A C 1
ATOM 813 O O . CYS A 1 105 ? 3.291 -3.066 22.059 1.00 58.28 105 CYS A O 1
ATOM 815 N N . GLY A 1 106 ? 2.422 -4.603 23.453 1.00 66.56 106 GLY A N 1
ATOM 816 C CA . GLY A 1 106 ? 1.136 -3.930 23.638 1.00 66.56 106 GLY A CA 1
ATOM 817 C C . GLY A 1 106 ? 0.350 -3.780 22.336 1.00 66.56 106 GLY A C 1
ATOM 818 O O . GLY A 1 106 ? -0.085 -2.675 22.012 1.00 66.56 106 GLY A O 1
ATOM 819 N N . GLU A 1 107 ? 0.208 -4.872 21.578 1.00 81.31 107 GLU A N 1
ATOM 820 C CA . GLU A 1 107 ? -0.520 -4.899 20.308 1.00 81.31 107 GLU A CA 1
ATOM 821 C C . GLU A 1 107 ? -1.928 -4.305 20.445 1.00 81.31 107 GLU A C 1
ATOM 823 O O . GLU A 1 107 ? -2.697 -4.655 21.344 1.00 81.31 107 GLU A O 1
ATOM 828 N N . VAL A 1 108 ? -2.250 -3.388 19.532 1.00 87.75 108 VAL A N 1
ATOM 829 C CA . VAL A 1 108 ? -3.536 -2.697 19.482 1.00 87.75 108 VAL A CA 1
ATOM 830 C C . VAL A 1 108 ? -4.377 -3.304 18.369 1.00 87.75 108 VAL A C 1
ATOM 832 O O . VAL A 1 108 ? -4.045 -3.157 17.188 1.00 87.75 108 VAL A O 1
ATOM 835 N N . ARG A 1 109 ? -5.479 -3.951 18.754 1.00 90.50 109 ARG A N 1
ATOM 836 C CA . ARG A 1 109 ? -6.496 -4.473 17.838 1.00 90.50 109 ARG A CA 1
ATOM 837 C C . ARG A 1 109 ? -7.619 -3.460 17.684 1.00 90.50 109 ARG A C 1
ATOM 839 O O . ARG A 1 109 ? -8.037 -2.838 18.663 1.00 90.50 109 ARG A O 1
ATOM 846 N N . LEU A 1 110 ? -8.094 -3.312 16.453 1.00 91.25 110 LEU A N 1
ATOM 847 C CA . LEU A 1 110 ? -9.180 -2.404 16.105 1.00 91.25 110 LEU A CA 1
ATOM 848 C C . LEU A 1 110 ? -10.323 -3.213 15.499 1.00 91.25 110 LEU A C 1
ATOM 850 O O . LEU A 1 110 ? -10.112 -3.997 14.573 1.00 91.25 110 LEU A O 1
ATOM 854 N N . ARG A 1 111 ? -11.531 -3.040 16.036 1.00 92.25 111 ARG A N 1
ATOM 855 C CA . ARG A 1 111 ? -12.724 -3.783 15.613 1.00 92.25 111 ARG A CA 1
ATOM 856 C C . ARG A 1 111 ? -13.869 -2.823 15.333 1.00 92.25 111 ARG A C 1
ATOM 858 O O . ARG A 1 111 ? -14.123 -1.945 16.144 1.00 92.25 111 ARG A O 1
ATOM 865 N N . LEU A 1 112 ? -14.584 -3.025 14.229 1.00 92.75 112 LEU A N 1
ATOM 866 C CA . LEU A 1 112 ? -15.857 -2.342 13.990 1.00 92.75 112 LEU A CA 1
ATOM 867 C C . LEU A 1 112 ? -16.914 -2.801 14.993 1.00 92.75 112 LEU A C 1
ATOM 869 O O . LEU A 1 112 ? -17.138 -4.004 15.144 1.00 92.75 112 LEU A O 1
ATOM 873 N N . VAL A 1 113 ? -17.559 -1.838 15.641 1.00 91.12 113 VAL A N 1
ATOM 874 C CA . VAL A 1 113 ? -18.697 -2.069 16.542 1.00 91.12 113 VAL A CA 1
ATOM 875 C C . VAL A 1 113 ? -20.004 -1.882 15.787 1.00 91.12 113 VAL A C 1
ATOM 877 O O . VAL A 1 113 ? -20.926 -2.681 15.934 1.00 91.12 113 VAL A O 1
ATOM 880 N N . GLU A 1 114 ? -20.054 -0.856 14.943 1.00 85.56 114 GLU A N 1
ATOM 881 C CA . GLU A 1 114 ? -21.221 -0.527 14.138 1.00 85.56 114 GLU A CA 1
ATOM 882 C C . GLU A 1 114 ? -21.135 -1.145 12.740 1.00 85.56 114 GLU A C 1
ATOM 884 O O . GLU A 1 114 ? -20.052 -1.377 12.184 1.00 85.56 114 GLU A O 1
ATOM 889 N N . ASP A 1 115 ? -22.302 -1.416 12.157 1.00 84.56 115 ASP A N 1
ATOM 890 C CA . ASP A 1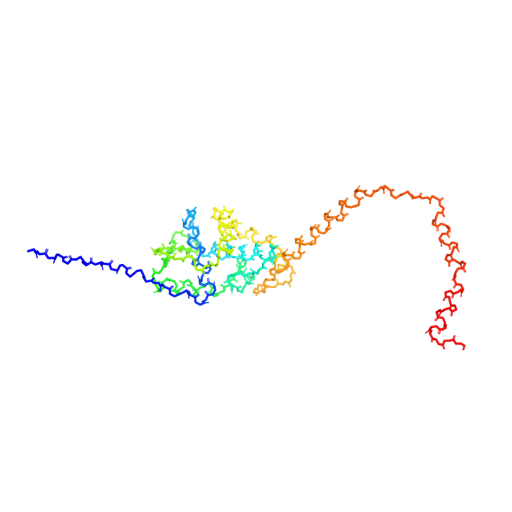 115 ? -22.384 -1.670 10.728 1.00 84.56 115 ASP A CA 1
ATOM 891 C C . ASP A 1 115 ? -22.462 -0.334 9.993 1.00 84.56 115 ASP A C 1
ATOM 893 O O . ASP A 1 115 ? -23.429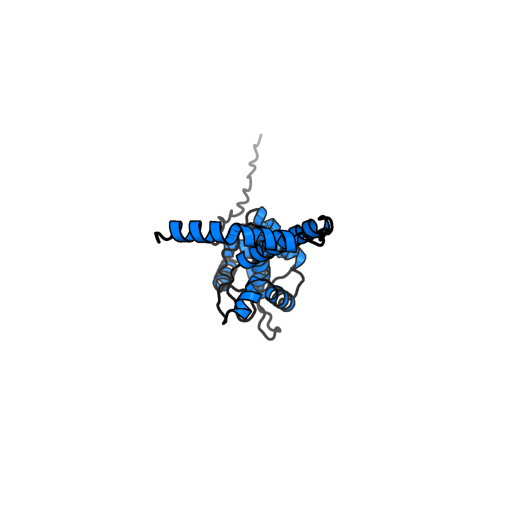 0.413 10.115 1.00 84.56 115 ASP A O 1
ATOM 897 N N . VAL A 1 116 ? -21.388 -0.016 9.283 1.00 85.56 116 VAL A N 1
ATOM 898 C CA . VAL A 1 116 ? -21.171 1.269 8.619 1.00 85.56 116 VAL A CA 1
ATOM 899 C C . VAL A 1 116 ? -20.957 1.031 7.144 1.00 85.56 116 VAL A C 1
ATOM 901 O O . VAL A 1 116 ? -20.263 0.083 6.778 1.00 85.56 116 VAL A O 1
ATOM 904 N N . ASP A 1 117 ? -21.501 1.892 6.289 1.00 85.12 117 ASP A N 1
ATOM 905 C CA . ASP A 1 117 ? -21.199 1.871 4.856 1.00 85.12 117 ASP A CA 1
ATOM 906 C C . ASP A 1 117 ? -19.699 1.958 4.589 1.00 85.12 117 ASP A C 1
ATOM 908 O O . ASP A 1 117 ? -18.969 2.593 5.343 1.00 85.12 117 ASP A O 1
ATOM 912 N N . ALA A 1 118 ? -19.227 1.271 3.543 1.00 82.62 118 ALA A N 1
ATOM 913 C CA . ALA A 1 118 ? -17.840 1.368 3.105 1.00 82.62 118 ALA A CA 1
ATOM 914 C C . ALA A 1 118 ? -17.699 2.631 2.233 1.00 82.62 118 ALA A C 1
ATOM 916 O O . ALA A 1 118 ? -18.156 2.620 1.090 1.00 82.62 118 ALA A O 1
ATOM 917 N N . PRO A 1 119 ? -17.102 3.727 2.735 1.00 89.19 119 PRO A N 1
ATOM 918 C CA . PRO A 1 119 ? -17.168 5.046 2.096 1.00 89.19 119 PRO A CA 1
ATOM 919 C C . PRO A 1 119 ? -16.223 5.231 0.890 1.00 89.19 119 PRO A C 1
ATOM 921 O O . PRO A 1 119 ? -15.948 6.358 0.471 1.00 89.19 119 PRO A O 1
ATOM 924 N N . LEU A 1 120 ? -15.652 4.146 0.363 1.00 94.25 120 LEU A N 1
ATOM 925 C CA . LEU A 1 120 ? -14.799 4.172 -0.823 1.00 94.25 120 LEU A CA 1
ATOM 926 C C . LEU A 1 120 ? -15.597 3.877 -2.094 1.00 94.25 120 LEU A C 1
ATOM 928 O O . LEU A 1 120 ? -16.543 3.096 -2.098 1.00 94.25 120 LEU A O 1
ATOM 932 N N . GLU A 1 121 ? -15.140 4.454 -3.202 1.00 94.88 121 GLU A N 1
ATOM 933 C CA . GLU A 1 121 ? -15.683 4.177 -4.532 1.00 94.88 121 GLU A CA 1
ATOM 934 C C . GLU A 1 121 ? -15.555 2.684 -4.906 1.00 94.88 121 GLU A C 1
ATOM 936 O O . GLU A 1 121 ? -14.566 2.039 -4.530 1.00 94.88 121 GLU A O 1
ATOM 941 N N . PRO A 1 122 ? -16.473 2.126 -5.723 1.00 95.56 122 PRO A N 1
ATOM 942 C CA . PRO A 1 122 ? -16.491 0.695 -6.057 1.00 95.56 122 PRO A CA 1
ATOM 943 C C . PRO A 1 122 ? -15.175 0.149 -6.631 1.00 95.56 122 PRO A C 1
ATOM 945 O O . PRO A 1 122 ? -14.771 -0.978 -6.331 1.00 95.56 122 PRO A O 1
ATOM 948 N N . ALA A 1 123 ? -14.470 0.950 -7.435 1.00 95.94 123 ALA A N 1
ATOM 949 C CA . ALA A 1 123 ? -13.173 0.569 -7.994 1.00 95.94 123 ALA A CA 1
ATOM 950 C C . ALA A 1 123 ? -12.105 0.399 -6.897 1.00 95.94 123 ALA A C 1
ATOM 952 O O . ALA A 1 123 ? -11.375 -0.593 -6.891 1.00 95.94 123 ALA A O 1
ATOM 953 N N . SER A 1 124 ? -12.051 1.324 -5.935 1.00 97.44 124 SER A N 1
ATOM 954 C CA . SER A 1 124 ? -11.129 1.261 -4.796 1.00 97.44 124 SER A CA 1
ATOM 955 C C . SER A 1 124 ? -11.485 0.118 -3.847 1.00 97.44 124 SER A C 1
ATOM 957 O O . SER A 1 124 ? -10.591 -0.589 -3.387 1.00 97.44 124 SER A O 1
ATOM 959 N N . LEU A 1 125 ? -12.781 -0.130 -3.615 1.00 97.50 125 LEU A N 1
ATOM 960 C CA . LEU A 1 125 ? -13.249 -1.282 -2.836 1.00 97.50 125 LEU A CA 1
ATOM 961 C C . LEU A 1 125 ? -12.857 -2.615 -3.474 1.00 97.50 125 LEU A C 1
ATOM 963 O O . LEU A 1 125 ? -12.498 -3.544 -2.758 1.00 97.50 125 LEU A O 1
ATOM 967 N N . THR A 1 126 ? -12.867 -2.704 -4.805 1.00 98.06 126 THR A N 1
ATOM 968 C CA . THR A 1 126 ? -12.424 -3.909 -5.520 1.00 98.06 126 THR A CA 1
ATOM 969 C C . THR A 1 126 ? -10.937 -4.179 -5.281 1.00 98.06 126 THR A C 1
ATOM 971 O O . THR A 1 126 ? -10.557 -5.304 -4.960 1.00 98.06 126 THR A O 1
ATOM 974 N N . VAL A 1 127 ? -10.089 -3.147 -5.383 1.00 98.31 127 VAL A N 1
ATOM 975 C CA . VAL A 1 127 ? -8.646 -3.270 -5.109 1.00 98.31 127 VAL A CA 1
ATOM 976 C C . VAL A 1 127 ? -8.399 -3.642 -3.648 1.00 98.31 127 VAL A C 1
ATOM 978 O O . VAL A 1 127 ? -7.651 -4.578 -3.368 1.00 98.31 127 VAL A O 1
ATOM 981 N N . LEU A 1 128 ? -9.055 -2.942 -2.720 1.00 98.31 128 LEU A N 1
ATOM 982 C CA . LEU A 1 128 ? -8.931 -3.189 -1.286 1.00 98.31 128 LEU A CA 1
ATOM 983 C C . LEU A 1 128 ? -9.383 -4.609 -0.923 1.00 98.31 128 LEU A C 1
ATOM 985 O O . LEU A 1 128 ? -8.671 -5.316 -0.217 1.00 98.31 128 LEU A O 1
ATOM 989 N N . GLY A 1 129 ? -10.521 -5.048 -1.464 1.00 98.31 129 GLY A N 1
ATOM 990 C CA . GLY A 1 129 ? -11.055 -6.397 -1.299 1.00 98.31 129 GLY A CA 1
ATOM 991 C C . GLY A 1 129 ? -10.104 -7.480 -1.791 1.00 98.31 129 GLY A C 1
ATOM 992 O O . GLY A 1 129 ? -9.906 -8.462 -1.079 1.00 98.31 129 GLY A O 1
ATOM 993 N N . GLY A 1 130 ? -9.473 -7.281 -2.952 1.00 98.50 130 GLY A N 1
ATOM 994 C CA . GLY A 1 130 ? -8.460 -8.197 -3.479 1.00 98.50 130 GLY A CA 1
ATOM 995 C C . GLY A 1 130 ? -7.224 -8.291 -2.582 1.00 98.50 130 GLY A C 1
ATOM 996 O O . GLY A 1 130 ? -6.782 -9.390 -2.263 1.00 98.50 130 GLY A O 1
ATOM 997 N N . VAL A 1 131 ? -6.711 -7.153 -2.106 1.00 98.56 131 VAL A N 1
ATOM 998 C CA . VAL A 1 131 ? -5.549 -7.120 -1.201 1.00 98.56 131 VAL A CA 1
ATOM 999 C C . VAL A 1 131 ? -5.852 -7.787 0.140 1.00 98.56 131 VAL A C 1
ATOM 1001 O O . VAL A 1 131 ? -5.021 -8.535 0.654 1.00 98.56 131 VAL A O 1
ATOM 1004 N N . VAL A 1 132 ? -7.036 -7.555 0.709 1.00 98.44 132 VAL A N 1
ATOM 1005 C CA . VAL A 1 132 ? -7.450 -8.216 1.954 1.00 98.44 132 VAL A CA 1
ATOM 1006 C C . VAL A 1 132 ? -7.631 -9.718 1.738 1.00 98.44 132 VAL A C 1
ATOM 1008 O O . VAL A 1 132 ? -7.153 -10.491 2.561 1.00 98.44 132 VAL A O 1
ATOM 1011 N N . ALA A 1 133 ? -8.208 -10.148 0.616 1.00 98.38 133 ALA A N 1
ATOM 1012 C CA . ALA A 1 133 ? -8.366 -11.571 0.321 1.00 98.38 133 ALA A CA 1
ATOM 1013 C C . ALA A 1 133 ? -7.009 -12.275 0.150 1.00 98.38 133 ALA A C 1
ATOM 1015 O O . ALA A 1 133 ? -6.829 -13.409 0.586 1.00 98.38 133 ALA A O 1
ATOM 1016 N N . GLU A 1 134 ? -6.030 -11.602 -0.458 1.00 98.38 134 GLU A N 1
ATOM 1017 C CA . GLU A 1 134 ? -4.705 -12.173 -0.715 1.00 98.38 134 GLU A CA 1
ATOM 1018 C C . GLU A 1 134 ? -3.782 -12.151 0.517 1.00 98.38 134 GLU A C 1
ATOM 1020 O O . GLU A 1 134 ? -2.869 -12.976 0.655 1.00 98.38 134 GLU A O 1
ATOM 1025 N N . HIS A 1 135 ? -3.951 -11.168 1.403 1.00 98.25 135 HIS A N 1
ATOM 1026 C CA . HIS A 1 135 ? -2.967 -10.870 2.447 1.00 98.25 135 HIS A CA 1
ATOM 1027 C C . HIS A 1 135 ? -3.548 -10.739 3.859 1.00 98.25 135 HIS A C 1
ATOM 1029 O O . HIS A 1 135 ? -2.777 -10.615 4.811 1.00 98.25 135 HIS A O 1
ATOM 1035 N N . GLY A 1 136 ? -4.868 -10.793 4.030 1.00 95.94 136 GLY A N 1
ATOM 1036 C CA . GLY A 1 136 ? -5.555 -10.593 5.309 1.00 95.94 136 GLY A CA 1
ATOM 1037 C C . GLY A 1 136 ? -5.186 -11.618 6.382 1.00 95.94 136 GLY A C 1
ATOM 1038 O O . GLY A 1 136 ? -5.100 -11.259 7.559 1.00 95.94 136 GLY A O 1
ATOM 1039 N N . ASP A 1 137 ? -4.877 -12.853 5.980 1.00 96.25 137 ASP A N 1
ATOM 1040 C CA . ASP A 1 137 ? -4.470 -13.940 6.885 1.00 96.25 137 ASP A CA 1
ATOM 1041 C C . ASP A 1 137 ? -2.989 -13.871 7.304 1.00 96.25 137 ASP A C 1
ATOM 1043 O O . ASP A 1 137 ? -2.530 -14.576 8.200 1.00 96.25 137 ASP A O 1
ATOM 1047 N N . ARG A 1 138 ? -2.198 -12.992 6.676 1.00 96.81 138 ARG A N 1
ATOM 1048 C CA . ARG A 1 138 ? -0.785 -12.836 7.027 1.00 96.81 138 ARG A CA 1
ATOM 1049 C C . ARG A 1 138 ? -0.649 -12.149 8.385 1.00 96.81 138 ARG A C 1
ATOM 1051 O O . ARG A 1 138 ? -1.350 -11.184 8.703 1.00 96.81 138 ARG A O 1
ATOM 1058 N N . SER A 1 139 ? 0.319 -12.607 9.170 1.00 94.06 139 SER A N 1
ATOM 1059 C CA . SER A 1 139 ? 0.734 -11.919 10.395 1.00 94.06 139 SER A CA 1
ATOM 1060 C C . SER A 1 139 ? 1.352 -10.551 10.081 1.00 94.06 139 SER A C 1
ATOM 1062 O O . SER A 1 139 ? 1.870 -10.319 8.984 1.00 94.06 139 SER A O 1
ATOM 1064 N N . ALA A 1 140 ? 1.374 -9.648 11.066 1.00 91.81 140 ALA A N 1
ATOM 1065 C CA . ALA A 1 140 ? 2.024 -8.345 10.927 1.00 91.81 140 ALA A CA 1
ATOM 1066 C C . ALA A 1 140 ? 3.505 -8.460 10.508 1.00 91.81 140 ALA A C 1
ATOM 1068 O O . ALA A 1 140 ? 3.984 -7.651 9.713 1.00 91.81 140 ALA A O 1
ATOM 1069 N N . ALA A 1 141 ? 4.219 -9.488 10.982 1.00 92.94 141 ALA A N 1
ATOM 1070 C CA . ALA A 1 141 ? 5.601 -9.762 10.588 1.00 92.94 141 ALA A CA 1
ATOM 1071 C C . ALA A 1 141 ? 5.714 -10.189 9.114 1.00 92.94 141 ALA A C 1
ATOM 1073 O O . ALA A 1 141 ? 6.526 -9.634 8.382 1.00 92.94 141 ALA A O 1
ATOM 1074 N N . GLN A 1 142 ? 4.854 -11.101 8.650 1.00 95.94 142 GLN A N 1
ATOM 1075 C CA . GLN A 1 142 ? 4.833 -11.520 7.242 1.00 95.94 142 GLN A CA 1
ATOM 1076 C C . GLN A 1 142 ? 4.453 -10.370 6.302 1.00 95.94 142 GLN A C 1
ATOM 1078 O O . GLN A 1 142 ? 5.029 -10.238 5.225 1.00 95.94 142 GLN A O 1
ATOM 1083 N N . LEU A 1 143 ? 3.501 -9.518 6.700 1.00 96.75 143 LEU A N 1
ATOM 1084 C CA . LEU A 1 143 ? 3.161 -8.310 5.945 1.00 96.75 143 LEU A CA 1
ATOM 1085 C C . LEU A 1 143 ? 4.319 -7.321 5.920 1.00 96.75 143 LEU A C 1
ATOM 1087 O O . LEU A 1 143 ? 4.587 -6.731 4.881 1.00 96.75 143 LEU A O 1
ATOM 1091 N N . ARG A 1 144 ? 5.013 -7.143 7.048 1.00 95.06 144 ARG A N 1
ATOM 1092 C CA . ARG A 1 144 ? 6.208 -6.304 7.131 1.00 95.06 144 ARG A CA 1
ATOM 1093 C C . ARG A 1 144 ? 7.283 -6.789 6.156 1.00 95.06 144 ARG A C 1
ATOM 1095 O O . ARG A 1 144 ? 7.847 -5.978 5.429 1.00 95.06 144 ARG A O 1
ATOM 1102 N N . ASP A 1 145 ? 7.564 -8.083 6.140 1.00 96.56 145 ASP A N 1
ATOM 1103 C CA . ASP A 1 145 ? 8.595 -8.641 5.269 1.00 96.56 145 ASP A CA 1
ATOM 1104 C C . ASP A 1 145 ? 8.188 -8.484 3.791 1.00 96.56 145 ASP A C 1
ATOM 1106 O O . ASP A 1 145 ? 8.982 -7.990 2.994 1.00 96.56 145 ASP A O 1
ATOM 1110 N N . LEU A 1 146 ? 6.912 -8.726 3.463 1.00 97.38 146 LEU A N 1
ATOM 1111 C CA . LEU A 1 146 ? 6.348 -8.481 2.130 1.00 97.38 146 LEU A CA 1
ATOM 1112 C C . LEU A 1 146 ? 6.500 -7.018 1.684 1.00 97.38 146 LEU A C 1
ATOM 1114 O O . LEU A 1 146 ? 6.969 -6.750 0.580 1.00 97.38 146 LEU A O 1
ATOM 1118 N N . VAL A 1 147 ? 6.123 -6.046 2.524 1.00 97.38 147 VAL A N 1
ATOM 1119 C CA . VAL A 1 147 ? 6.235 -4.630 2.135 1.00 97.38 147 VAL A CA 1
ATOM 1120 C C . VAL A 1 147 ? 7.690 -4.204 1.953 1.00 97.38 147 VAL A C 1
ATOM 1122 O O . VAL A 1 147 ? 7.946 -3.312 1.157 1.00 97.38 147 VAL A O 1
ATOM 1125 N N . TYR A 1 148 ? 8.662 -4.832 2.622 1.00 96.62 148 TYR A N 1
ATOM 1126 C CA . TYR A 1 148 ? 10.080 -4.525 2.406 1.00 96.62 148 TYR A CA 1
ATOM 1127 C C . TYR A 1 148 ? 10.606 -4.944 1.028 1.00 96.62 148 TYR A C 1
ATOM 1129 O O . TYR A 1 148 ? 11.646 -4.428 0.608 1.00 96.62 148 TYR A O 1
ATOM 1137 N N . GLU A 1 149 ? 9.907 -5.836 0.328 1.00 96.25 149 GLU A N 1
ATOM 1138 C CA . GLU A 1 149 ? 10.265 -6.308 -1.013 1.00 96.25 149 GLU A CA 1
ATOM 1139 C C . GLU A 1 149 ? 9.684 -5.428 -2.132 1.00 96.25 149 GLU A C 1
ATOM 1141 O O . GLU A 1 149 ? 10.096 -5.531 -3.294 1.00 96.25 149 GLU A O 1
ATOM 1146 N N . THR A 1 150 ? 8.755 -4.522 -1.809 1.00 96.75 150 THR A N 1
ATOM 1147 C CA . THR A 1 150 ? 8.112 -3.667 -2.812 1.00 96.75 150 THR A CA 1
ATOM 1148 C C . THR A 1 150 ? 9.088 -2.642 -3.386 1.00 96.75 150 THR A C 1
ATOM 1150 O O . THR A 1 150 ? 10.030 -2.184 -2.733 1.00 96.75 150 THR A O 1
ATOM 1153 N N . ALA A 1 151 ? 8.860 -2.234 -4.638 1.00 95.56 151 ALA A N 1
ATOM 1154 C CA . ALA A 1 151 ? 9.766 -1.315 -5.326 1.00 95.56 151 ALA A CA 1
ATOM 1155 C C . ALA A 1 151 ? 9.985 0.030 -4.592 1.00 95.56 151 ALA A C 1
ATOM 1157 O O . ALA A 1 151 ? 11.145 0.445 -4.516 1.00 95.56 151 ALA A O 1
ATOM 1158 N N . PRO A 1 152 ? 8.953 0.699 -4.026 1.00 96.00 152 PRO A N 1
ATOM 1159 C CA . PRO A 1 152 ? 9.159 1.939 -3.273 1.00 96.00 152 PRO A CA 1
ATOM 1160 C C . PRO A 1 152 ? 9.989 1.730 -1.999 1.00 96.00 152 PRO A C 1
ATOM 1162 O O . PRO A 1 152 ? 10.833 2.558 -1.670 1.00 96.00 152 PRO A O 1
ATOM 1165 N N . MET A 1 153 ? 9.800 0.605 -1.304 1.00 96.06 153 MET A N 1
ATOM 1166 C CA . MET A 1 153 ? 10.527 0.299 -0.070 1.00 96.06 153 MET A CA 1
ATOM 1167 C C . MET A 1 153 ? 11.982 -0.089 -0.322 1.00 96.06 153 MET A C 1
ATOM 1169 O O . MET A 1 153 ? 12.871 0.387 0.383 1.00 96.06 153 MET A O 1
ATOM 1173 N N . VAL A 1 154 ? 12.249 -0.904 -1.345 1.00 95.31 154 VAL A N 1
ATOM 1174 C CA . VAL A 1 154 ? 13.620 -1.239 -1.765 1.00 95.31 154 VAL A CA 1
ATOM 1175 C C . VAL A 1 154 ? 14.393 0.026 -2.135 1.00 95.31 154 VAL A C 1
ATOM 1177 O O . VAL A 1 154 ? 15.546 0.180 -1.739 1.00 95.31 154 VAL A O 1
ATOM 1180 N N . GLN A 1 155 ? 13.746 0.953 -2.843 1.00 91.88 155 GLN A N 1
ATOM 1181 C CA . GLN A 1 155 ? 14.340 2.241 -3.176 1.00 91.88 155 GLN A CA 1
ATOM 1182 C C . GLN A 1 155 ? 14.647 3.062 -1.920 1.00 91.88 155 GLN A C 1
ATOM 1184 O O . GLN A 1 155 ? 15.796 3.458 -1.735 1.00 91.88 155 GLN A O 1
ATOM 1189 N N . ALA A 1 156 ? 13.657 3.291 -1.053 1.00 93.62 156 ALA A N 1
ATOM 1190 C CA . ALA A 1 156 ? 13.848 4.080 0.163 1.00 93.62 156 ALA A CA 1
ATOM 1191 C C . ALA A 1 156 ? 14.990 3.519 1.027 1.00 93.62 156 ALA A C 1
ATOM 1193 O O . ALA A 1 156 ? 15.819 4.276 1.525 1.00 93.62 156 ALA A O 1
ATOM 1194 N N . ARG A 1 157 ? 15.105 2.184 1.104 1.00 93.12 157 ARG A N 1
ATOM 1195 C CA . ARG A 1 157 ? 16.213 1.488 1.774 1.00 93.12 157 ARG A CA 1
ATOM 1196 C C . ARG A 1 157 ? 17.582 1.736 1.158 1.00 93.12 157 ARG A C 1
ATOM 1198 O O . ARG A 1 157 ? 18.568 1.709 1.886 1.00 93.12 157 ARG A O 1
ATOM 1205 N N . SER A 1 158 ? 17.648 1.908 -0.157 1.00 91.06 158 SER A N 1
ATOM 1206 C CA . SER A 1 158 ? 18.900 2.200 -0.858 1.00 91.06 158 SER A CA 1
ATOM 1207 C C . SER A 1 158 ? 19.285 3.680 -0.814 1.00 91.06 158 SER A C 1
ATOM 1209 O O . SER A 1 158 ? 20.468 3.992 -0.877 1.00 91.06 158 SER A O 1
ATOM 1211 N N . GLU A 1 159 ? 18.301 4.579 -0.717 1.00 83.81 159 GLU A N 1
ATOM 1212 C CA . GLU A 1 159 ? 18.489 6.023 -0.899 1.00 83.81 159 GLU A CA 1
ATOM 1213 C C . GLU A 1 159 ? 18.680 6.806 0.410 1.00 83.81 159 GLU A C 1
ATOM 1215 O O . GLU A 1 159 ? 19.118 7.952 0.339 1.00 83.81 159 GLU A O 1
ATOM 1220 N N . GLY A 1 160 ? 18.418 6.242 1.599 1.00 70.50 160 GLY A N 1
ATOM 1221 C CA . GLY A 1 160 ? 18.774 6.958 2.830 1.00 70.50 160 GLY A CA 1
ATOM 1222 C C . GLY A 1 160 ? 18.142 6.492 4.138 1.00 70.50 160 GLY A C 1
ATOM 1223 O O . GLY A 1 160 ? 18.083 5.304 4.447 1.00 70.50 160 GLY A O 1
ATOM 1224 N N . GLU A 1 161 ? 17.767 7.481 4.951 1.00 83.94 161 GLU A N 1
ATOM 1225 C CA . GLU A 1 161 ? 17.355 7.352 6.352 1.00 83.94 161 GLU A CA 1
ATOM 1226 C C . GLU A 1 161 ? 15.842 7.102 6.509 1.00 83.94 161 GLU A C 1
ATOM 1228 O O . GLU A 1 161 ? 15.064 7.126 5.554 1.00 83.94 161 GLU A O 1
ATOM 1233 N N . ARG A 1 162 ? 15.401 6.832 7.742 1.00 90.19 162 ARG A N 1
ATOM 1234 C CA . ARG A 1 162 ? 13.970 6.721 8.073 1.00 90.19 162 ARG A CA 1
ATOM 1235 C C . ARG A 1 162 ? 13.237 8.052 7.824 1.00 90.19 162 ARG A C 1
ATOM 1237 O O . ARG A 1 162 ? 13.840 9.118 7.832 1.00 90.19 162 ARG A O 1
ATOM 1244 N N . GLY A 1 163 ? 11.925 7.984 7.603 1.00 91.56 163 GLY A N 1
ATOM 1245 C CA . GLY A 1 163 ? 11.036 9.130 7.371 1.00 91.56 163 GLY A CA 1
ATOM 1246 C C . GLY A 1 163 ? 10.908 9.573 5.905 1.00 91.56 163 GLY A C 1
ATOM 1247 O O . GLY A 1 163 ? 10.092 10.452 5.598 1.00 91.56 163 GLY A O 1
ATOM 1248 N N . VAL A 1 164 ? 11.669 8.959 4.989 1.00 94.31 164 VAL A N 1
ATOM 1249 C CA . VAL A 1 164 ? 11.622 9.250 3.545 1.00 94.31 164 VAL A CA 1
ATOM 1250 C C . VAL A 1 164 ? 10.251 8.904 2.964 1.00 94.31 164 VAL A C 1
ATOM 1252 O O . VAL A 1 164 ? 9.684 7.851 3.261 1.00 94.31 164 VAL A O 1
ATOM 1255 N N . LEU A 1 165 ? 9.726 9.801 2.126 1.00 95.44 165 LEU A N 1
ATOM 1256 C CA . LEU A 1 165 ? 8.468 9.610 1.410 1.00 95.44 165 LEU A CA 1
ATOM 1257 C C . LEU A 1 165 ? 8.619 8.519 0.342 1.00 95.44 165 LEU A C 1
ATOM 1259 O O . LEU A 1 165 ? 9.564 8.534 -0.446 1.00 95.44 165 LEU A O 1
ATOM 1263 N N . LEU A 1 166 ? 7.668 7.593 0.292 1.00 96.00 166 LEU A N 1
ATOM 1264 C CA . LEU A 1 166 ? 7.668 6.495 -0.666 1.00 96.00 166 LEU A CA 1
ATOM 1265 C C . LEU A 1 166 ? 7.019 6.919 -1.988 1.00 96.00 166 LEU A C 1
ATOM 1267 O O . LEU A 1 166 ? 5.826 7.213 -2.040 1.00 96.00 166 LEU A O 1
ATOM 1271 N N . ASP A 1 167 ? 7.782 6.880 -3.082 1.00 95.25 167 ASP A N 1
ATOM 1272 C CA . ASP A 1 167 ? 7.242 7.097 -4.429 1.00 95.25 167 ASP A CA 1
ATOM 1273 C C . ASP A 1 167 ? 6.578 5.819 -4.967 1.00 95.25 167 ASP A C 1
ATOM 1275 O O . ASP A 1 167 ? 7.238 4.927 -5.510 1.00 95.25 167 ASP A O 1
ATOM 1279 N N . LEU A 1 168 ? 5.249 5.739 -4.865 1.00 96.06 168 LEU A N 1
ATOM 1280 C CA . LEU A 1 168 ? 4.480 4.602 -5.383 1.00 96.06 168 LEU A CA 1
ATOM 1281 C C . LEU A 1 168 ? 4.561 4.467 -6.914 1.00 96.06 168 LEU A C 1
ATOM 1283 O O . LEU A 1 168 ? 4.487 3.353 -7.436 1.00 96.06 168 LEU A O 1
ATOM 1287 N N . ASN A 1 169 ? 4.795 5.554 -7.663 1.00 93.69 169 ASN A N 1
ATOM 1288 C CA . ASN A 1 169 ? 4.907 5.484 -9.128 1.00 93.69 169 ASN A CA 1
ATOM 1289 C C . ASN A 1 169 ? 6.125 4.670 -9.580 1.00 93.69 169 ASN A C 1
ATOM 1291 O O . ASN A 1 169 ? 6.157 4.168 -10.708 1.00 93.69 169 ASN A O 1
ATOM 1295 N N . ARG A 1 170 ? 7.122 4.487 -8.704 1.00 89.06 170 ARG A N 1
ATOM 1296 C CA . ARG A 1 170 ? 8.265 3.592 -8.934 1.00 89.06 170 ARG A CA 1
ATOM 1297 C C . ARG A 1 170 ? 7.804 2.178 -9.290 1.00 89.06 170 ARG A C 1
ATOM 1299 O O . ARG A 1 170 ? 8.378 1.551 -10.180 1.00 89.06 170 ARG A O 1
ATOM 1306 N N . ALA A 1 171 ? 6.751 1.707 -8.637 1.00 86.12 171 ALA A N 1
ATOM 1307 C CA . ALA A 1 171 ? 6.193 0.380 -8.831 1.00 86.12 171 ALA A CA 1
ATOM 1308 C C . ALA A 1 171 ? 5.555 0.231 -10.224 1.00 86.12 171 ALA A C 1
ATOM 1310 O O . ALA A 1 171 ? 5.905 -0.672 -10.990 1.00 86.12 171 ALA A O 1
ATOM 1311 N N . ARG A 1 172 ? 4.752 1.224 -10.629 1.00 90.69 172 ARG A N 1
ATOM 1312 C CA . ARG A 1 172 ? 4.207 1.336 -11.990 1.00 90.69 172 ARG A CA 1
ATOM 1313 C C . ARG A 1 172 ? 5.306 1.353 -13.054 1.00 90.69 172 ARG A C 1
ATOM 1315 O O . ARG A 1 172 ? 5.243 0.576 -14.007 1.00 90.69 172 ARG A O 1
ATOM 1322 N N . ARG A 1 173 ? 6.336 2.196 -12.890 1.00 90.44 173 ARG A N 1
ATOM 1323 C CA . ARG A 1 173 ? 7.471 2.278 -13.834 1.00 90.44 173 ARG A CA 1
ATOM 1324 C C . ARG A 1 173 ? 8.190 0.935 -13.969 1.00 90.44 173 ARG A C 1
ATOM 1326 O O . ARG A 1 173 ? 8.495 0.515 -15.083 1.00 90.44 173 ARG A O 1
ATOM 1333 N N . ARG A 1 174 ? 8.414 0.230 -12.854 1.00 89.06 174 ARG A N 1
ATOM 1334 C CA . ARG A 1 174 ? 9.033 -1.104 -12.851 1.00 89.06 174 ARG A CA 1
ATOM 1335 C C . ARG A 1 174 ? 8.198 -2.118 -13.636 1.00 89.06 174 ARG A C 1
ATOM 1337 O O . ARG A 1 174 ? 8.757 -2.831 -14.468 1.00 89.06 174 ARG A O 1
ATOM 1344 N N . LYS A 1 175 ? 6.878 -2.153 -13.424 1.00 89.00 175 LYS A N 1
ATOM 1345 C CA . LYS A 1 175 ? 5.957 -3.041 -14.156 1.00 89.00 175 LYS A CA 1
ATOM 1346 C C . LYS A 1 175 ? 5.943 -2.740 -15.656 1.00 89.00 175 LYS A C 1
ATOM 1348 O O . LYS A 1 175 ? 6.055 -3.655 -16.469 1.00 89.00 175 LYS A O 1
ATOM 1353 N N . GLN A 1 176 ? 5.878 -1.461 -16.029 1.00 89.88 176 GLN A N 1
ATOM 1354 C CA . GLN A 1 176 ? 5.932 -1.025 -17.429 1.00 89.88 176 GLN A CA 1
ATOM 1355 C C . GLN A 1 176 ? 7.250 -1.425 -18.104 1.00 89.88 176 GLN A C 1
ATOM 1357 O O . GLN A 1 176 ? 7.236 -1.954 -19.215 1.00 89.88 176 GLN A O 1
ATOM 1362 N N . TYR A 1 177 ? 8.383 -1.232 -17.423 1.00 91.69 177 TYR A N 1
ATOM 1363 C CA . TYR A 1 177 ? 9.691 -1.635 -17.935 1.00 91.69 177 TYR A CA 1
ATOM 1364 C C . TYR A 1 177 ? 9.807 -3.156 -18.096 1.00 91.69 177 TYR A C 1
ATOM 1366 O O . TYR A 1 177 ? 10.296 -3.627 -19.122 1.00 91.69 177 TYR A O 1
ATOM 1374 N N . ALA A 1 178 ? 9.317 -3.936 -17.127 1.00 90.38 178 ALA A N 1
ATOM 1375 C CA . ALA A 1 178 ? 9.292 -5.394 -17.223 1.00 90.38 178 ALA A CA 1
ATOM 1376 C C . ALA A 1 178 ? 8.461 -5.866 -18.428 1.00 90.38 178 ALA A C 1
ATOM 1378 O O . ALA A 1 178 ? 8.942 -6.665 -19.229 1.00 90.38 178 ALA A O 1
ATOM 1379 N N . ALA A 1 179 ? 7.263 -5.304 -18.620 1.00 90.62 179 ALA A N 1
ATOM 1380 C CA . ALA A 1 179 ? 6.419 -5.610 -19.773 1.00 90.62 179 ALA A CA 1
ATOM 1381 C C . ALA A 1 179 ? 7.092 -5.238 -21.107 1.00 90.62 179 ALA A C 1
ATOM 1383 O O . ALA A 1 179 ? 7.021 -5.998 -22.073 1.00 90.62 179 ALA A O 1
ATOM 1384 N N . LEU A 1 180 ? 7.781 -4.093 -21.168 1.00 93.38 180 LEU A N 1
ATOM 1385 C CA . LEU A 1 180 ? 8.540 -3.682 -22.350 1.00 93.38 180 LEU A CA 1
ATOM 1386 C C . LEU A 1 180 ? 9.700 -4.645 -22.644 1.00 93.38 180 LEU A C 1
ATOM 1388 O O . LEU A 1 180 ? 9.899 -5.027 -23.796 1.00 93.38 180 LEU A O 1
ATOM 1392 N N . LYS A 1 181 ? 10.436 -5.067 -21.611 1.00 94.38 181 LYS A N 1
ATOM 1393 C CA . LYS A 1 181 ? 11.544 -6.023 -21.731 1.00 94.38 181 LYS A CA 1
ATOM 1394 C C . LYS A 1 181 ? 11.069 -7.371 -22.270 1.00 94.38 181 LYS A C 1
ATOM 1396 O O . LYS A 1 181 ? 11.719 -7.920 -23.154 1.00 94.38 181 LYS A O 1
ATOM 1401 N N . GLU A 1 182 ? 9.939 -7.881 -21.786 1.00 92.69 182 GLU A N 1
ATOM 1402 C CA . GLU A 1 182 ? 9.367 -9.137 -22.287 1.00 92.69 182 GLU A CA 1
ATOM 1403 C C . GLU A 1 182 ? 8.889 -9.014 -23.739 1.00 92.69 182 GLU A C 1
ATOM 1405 O O . GLU A 1 182 ? 9.200 -9.874 -24.558 1.00 92.69 182 GLU A O 1
ATOM 1410 N N . ARG A 1 183 ? 8.251 -7.895 -24.114 1.00 91.88 183 ARG A N 1
ATOM 1411 C CA . ARG A 1 183 ? 7.907 -7.621 -25.523 1.00 91.88 183 ARG A CA 1
ATOM 1412 C C . ARG A 1 183 ? 9.141 -7.575 -26.424 1.00 91.88 183 ARG A C 1
ATOM 1414 O O . ARG A 1 183 ? 9.105 -8.093 -27.537 1.00 91.88 183 ARG A O 1
ATOM 1421 N N . TYR A 1 184 ? 10.228 -6.964 -25.954 1.00 91.94 184 TYR A N 1
ATOM 1422 C CA . TYR A 1 184 ? 11.483 -6.910 -26.699 1.00 91.94 184 TYR A CA 1
ATOM 1423 C C . TYR A 1 184 ? 12.101 -8.303 -26.876 1.00 91.94 184 TYR A C 1
ATOM 1425 O O . TYR A 1 184 ? 12.499 -8.650 -27.984 1.00 91.94 184 TYR A O 1
ATOM 1433 N N . LYS A 1 185 ? 12.133 -9.121 -25.815 1.00 90.12 185 LYS A N 1
ATOM 1434 C CA . LYS A 1 185 ? 12.610 -10.511 -25.887 1.00 90.12 185 LYS A CA 1
ATOM 1435 C C . LYS A 1 185 ? 11.790 -11.355 -26.858 1.00 90.12 185 LYS A C 1
ATOM 1437 O O . LYS A 1 185 ? 12.384 -12.054 -27.669 1.00 90.12 185 LYS A O 1
ATOM 1442 N N . ALA A 1 186 ? 10.460 -11.263 -26.803 1.00 90.62 186 ALA A N 1
ATOM 1443 C CA . ALA A 1 186 ? 9.577 -11.977 -27.723 1.00 90.62 186 ALA A CA 1
ATOM 1444 C C . ALA A 1 186 ? 9.877 -11.596 -29.181 1.00 90.62 186 ALA A C 1
ATOM 1446 O O . ALA A 1 186 ? 10.117 -12.459 -30.016 1.00 90.62 186 ALA A O 1
ATOM 1447 N N . ARG A 1 187 ? 10.014 -10.292 -29.462 1.00 88.75 187 ARG A N 1
ATOM 1448 C CA . ARG A 1 187 ? 10.371 -9.806 -30.802 1.00 88.75 187 ARG A CA 1
ATOM 1449 C C . ARG A 1 187 ? 11.757 -10.262 -31.265 1.00 88.75 187 ARG A C 1
ATOM 1451 O O . ARG A 1 187 ? 11.959 -10.451 -32.460 1.00 88.75 187 ARG A O 1
ATOM 1458 N N . LEU A 1 188 ? 12.719 -10.384 -30.350 1.00 86.25 188 LEU A N 1
ATOM 1459 C CA . LEU A 1 188 ? 14.054 -10.886 -30.673 1.00 86.25 188 LEU A CA 1
ATOM 1460 C C . LEU A 1 188 ? 14.027 -12.388 -30.990 1.00 86.25 188 LEU A C 1
ATOM 1462 O O . LEU A 1 188 ? 14.746 -12.809 -31.886 1.00 86.25 188 LEU A O 1
ATOM 1466 N N . ALA A 1 189 ? 13.194 -13.165 -30.291 1.00 86.94 189 ALA A N 1
ATOM 1467 C CA . ALA A 1 189 ? 13.011 -14.594 -30.543 1.00 86.94 189 ALA A CA 1
ATOM 1468 C C . ALA A 1 189 ? 12.306 -14.877 -31.883 1.00 86.94 189 ALA A C 1
ATOM 1470 O O . ALA A 1 189 ? 12.655 -15.842 -32.554 1.00 86.94 189 ALA A O 1
ATOM 1471 N N . ASP A 1 190 ? 11.369 -14.015 -32.292 1.00 86.06 190 ASP A N 1
ATOM 1472 C CA . ASP A 1 190 ? 10.674 -14.115 -33.587 1.00 86.06 190 ASP A CA 1
ATOM 1473 C C . ASP A 1 190 ? 11.523 -13.629 -34.772 1.00 86.06 190 ASP A C 1
ATOM 1475 O O . ASP A 1 190 ? 11.176 -13.839 -35.937 1.00 86.06 190 ASP A O 1
ATOM 1479 N N . ARG A 1 191 ? 12.631 -12.933 -34.502 1.00 80.56 191 ARG A N 1
ATOM 1480 C CA . ARG A 1 191 ? 13.527 -12.468 -35.554 1.00 80.56 191 ARG A CA 1
ATOM 1481 C C . ARG A 1 191 ? 14.339 -13.661 -36.051 1.00 80.56 191 ARG A C 1
ATOM 1483 O O . ARG A 1 191 ? 15.010 -14.320 -35.261 1.00 80.56 191 ARG A O 1
ATOM 1490 N N . ALA A 1 192 ? 14.318 -13.899 -37.364 1.00 71.06 192 ALA A N 1
ATOM 1491 C CA . ALA A 1 192 ? 15.260 -14.824 -37.988 1.00 71.06 192 ALA A CA 1
ATOM 1492 C C . ALA A 1 192 ? 16.690 -14.476 -37.525 1.00 71.06 192 ALA A C 1
ATOM 1494 O O . ALA A 1 192 ? 16.983 -13.279 -37.366 1.00 71.06 192 ALA A O 1
ATOM 1495 N N . PRO A 1 193 ? 17.561 -15.476 -37.280 1.00 71.50 193 PRO A 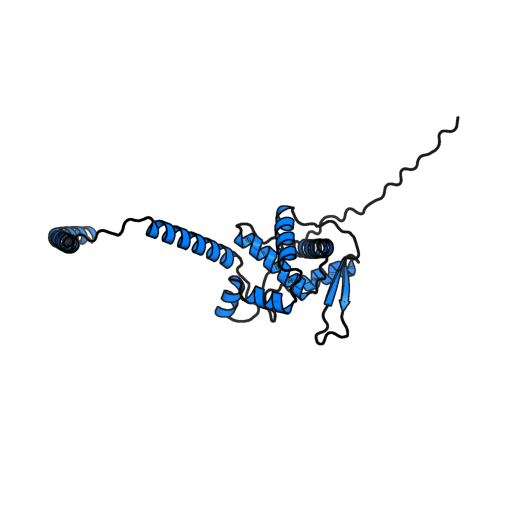N 1
ATOM 1496 C CA . PRO A 1 193 ? 18.959 -15.222 -36.962 1.00 71.50 193 PRO A CA 1
ATOM 1497 C C . PRO A 1 193 ? 19.501 -14.193 -37.945 1.00 71.50 193 PRO A C 1
ATOM 1499 O O . PRO A 1 193 ? 19.262 -14.313 -39.146 1.00 71.50 193 PRO A O 1
ATOM 1502 N N . ALA A 1 194 ? 20.155 -13.148 -37.436 1.00 66.62 194 ALA A N 1
ATOM 1503 C CA . ALA A 1 194 ? 20.807 -12.194 -38.313 1.00 66.62 194 ALA A CA 1
ATOM 1504 C C . ALA A 1 194 ? 21.816 -12.980 -39.153 1.00 66.62 194 ALA A C 1
ATOM 1506 O O . ALA A 1 194 ? 22.782 -13.522 -38.615 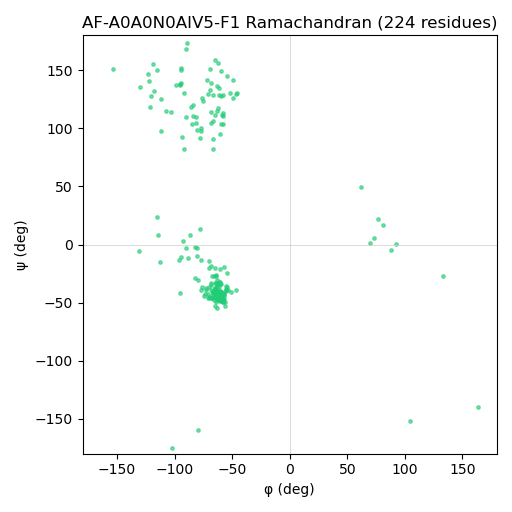1.00 66.62 194 ALA A O 1
ATOM 1507 N N . GLU A 1 195 ? 21.534 -13.106 -40.446 1.00 70.75 195 GLU A N 1
ATOM 1508 C CA . GLU A 1 195 ? 22.448 -13.725 -41.385 1.00 70.75 195 GLU A CA 1
ATOM 1509 C C . GLU A 1 195 ? 23.632 -12.767 -41.496 1.00 70.75 195 GLU A C 1
ATOM 1511 O O . GLU A 1 195 ? 23.518 -11.652 -42.006 1.00 70.75 195 GLU A O 1
ATOM 1516 N N . SER A 1 196 ? 24.736 -13.138 -40.853 1.00 70.44 196 SER A N 1
ATOM 1517 C CA . SER A 1 196 ? 25.970 -12.371 -40.926 1.00 70.44 196 SER A CA 1
ATOM 1518 C C . SER A 1 196 ? 26.611 -12.705 -42.259 1.00 70.44 196 SER A C 1
ATOM 1520 O O . SER A 1 196 ? 27.353 -13.680 -42.342 1.00 70.44 196 SER A O 1
ATOM 1522 N N . ASP A 1 197 ? 26.297 -11.922 -43.287 1.00 77.56 197 ASP A N 1
ATOM 1523 C CA . ASP A 1 197 ? 26.944 -12.037 -44.588 1.00 77.56 197 ASP A CA 1
ATOM 1524 C C . ASP A 1 197 ? 28.439 -11.676 -44.444 1.00 77.56 197 ASP A C 1
ATOM 1526 O O . ASP A 1 197 ? 28.769 -10.529 -44.096 1.00 77.56 197 ASP A O 1
ATOM 1530 N N . PRO A 1 198 ? 29.358 -12.650 -44.595 1.00 75.56 198 PRO A N 1
ATOM 1531 C CA . PRO A 1 198 ? 30.786 -12.410 -44.467 1.00 75.56 198 PRO A CA 1
ATOM 1532 C C . PRO A 1 198 ? 31.254 -11.498 -45.609 1.00 75.56 198 PRO A C 1
ATOM 1534 O O . PRO A 1 198 ? 31.380 -11.935 -46.747 1.00 75.56 198 PRO A O 1
ATOM 1537 N N . GLY A 1 199 ? 31.530 -10.233 -45.294 1.00 78.19 199 GLY A N 1
ATOM 1538 C CA . GLY A 1 199 ? 31.988 -9.228 -46.262 1.00 78.19 199 GLY A CA 1
ATOM 1539 C C . GLY A 1 199 ? 31.239 -7.902 -46.157 1.00 78.19 199 GLY A C 1
ATOM 1540 O O . GLY A 1 199 ? 31.843 -6.857 -46.356 1.00 78.19 199 GLY A O 1
ATOM 1541 N N . VAL A 1 200 ? 29.984 -7.906 -45.686 1.00 83.44 200 VAL A N 1
ATOM 1542 C CA . VAL A 1 200 ? 29.194 -6.666 -45.530 1.00 83.44 200 VAL A CA 1
ATOM 1543 C C . VAL A 1 200 ? 29.867 -5.668 -44.588 1.00 83.44 200 VAL A C 1
ATOM 1545 O O . VAL A 1 200 ? 29.782 -4.464 -44.798 1.00 83.44 200 VAL A O 1
ATOM 1548 N N . GLY A 1 201 ? 30.559 -6.148 -43.549 1.00 81.81 201 GLY A N 1
ATOM 1549 C CA . GLY A 1 201 ? 31.336 -5.280 -42.661 1.00 81.81 201 GLY A CA 1
ATOM 1550 C C . GLY A 1 201 ? 32.501 -4.590 -43.374 1.00 81.81 201 GLY A C 1
ATOM 1551 O O . GLY A 1 201 ? 32.734 -3.404 -43.149 1.00 81.81 201 GLY A O 1
ATOM 1552 N N . ASP A 1 202 ? 33.191 -5.313 -44.255 1.00 87.75 202 ASP A N 1
ATOM 1553 C CA . ASP A 1 202 ? 34.315 -4.789 -45.029 1.00 87.75 202 ASP A CA 1
ATOM 1554 C C . ASP A 1 202 ? 33.826 -3.826 -46.121 1.00 87.75 202 ASP A C 1
ATOM 1556 O O . ASP A 1 202 ? 34.405 -2.752 -46.291 1.00 87.75 202 ASP A O 1
ATOM 1560 N N . ASP A 1 203 ? 32.703 -4.140 -46.772 1.00 85.94 203 ASP A N 1
ATOM 1561 C CA . ASP A 1 203 ? 32.039 -3.266 -47.745 1.00 85.94 203 ASP A CA 1
ATOM 1562 C C . ASP A 1 203 ? 31.583 -1.950 -47.097 1.00 85.94 203 ASP A C 1
ATOM 1564 O O . ASP A 1 203 ? 31.811 -0.869 -47.642 1.00 85.94 203 ASP A O 1
ATOM 1568 N N . LEU A 1 204 ? 31.013 -2.012 -45.886 1.00 87.56 204 LEU A N 1
ATOM 1569 C CA . LEU A 1 204 ? 30.594 -0.819 -45.147 1.00 87.56 204 LEU A CA 1
ATOM 1570 C C . LEU A 1 204 ? 31.798 0.052 -44.762 1.00 87.56 204 LEU A C 1
ATOM 1572 O O . LEU A 1 204 ? 31.733 1.280 -44.828 1.00 87.56 204 LEU A O 1
ATOM 1576 N N . LEU A 1 205 ? 32.911 -0.570 -44.359 1.00 89.19 205 LEU A N 1
ATOM 1577 C CA . LEU A 1 205 ? 34.154 0.139 -44.054 1.00 89.19 205 LEU A CA 1
ATOM 1578 C C . LEU A 1 205 ? 34.752 0.796 -45.305 1.00 89.19 205 LEU A C 1
ATOM 1580 O O . LEU A 1 205 ? 35.224 1.934 -45.216 1.00 89.19 205 LEU A O 1
ATOM 1584 N N . ALA A 1 206 ? 34.694 0.124 -46.456 1.00 90.94 206 ALA A N 1
ATOM 1585 C CA . ALA A 1 206 ? 35.118 0.675 -47.738 1.00 90.94 206 ALA A CA 1
ATOM 1586 C C . ALA A 1 206 ? 34.250 1.878 -48.148 1.00 90.94 206 ALA A C 1
ATOM 1588 O O . ALA A 1 206 ? 34.787 2.958 -48.397 1.00 90.94 206 ALA A O 1
ATOM 1589 N N . GLU A 1 207 ? 32.921 1.756 -48.094 1.00 91.19 207 GLU A N 1
ATOM 1590 C CA . GLU A 1 207 ? 31.984 2.848 -48.401 1.00 91.19 207 GLU A CA 1
ATOM 1591 C C . GLU A 1 207 ? 32.179 4.054 -47.457 1.00 91.19 207 GLU A C 1
ATOM 1593 O O . GLU A 1 207 ? 32.182 5.223 -47.871 1.00 91.19 207 GLU A O 1
ATOM 1598 N N . MET A 1 208 ? 32.414 3.789 -46.165 1.00 89.75 208 MET A N 1
ATOM 1599 C CA . MET A 1 208 ? 32.735 4.826 -45.182 1.00 89.75 208 MET A CA 1
ATOM 1600 C C . MET A 1 208 ? 34.053 5.544 -45.499 1.00 89.75 208 MET A C 1
ATOM 1602 O O . MET A 1 208 ? 34.150 6.758 -45.255 1.00 89.75 208 MET A O 1
ATOM 1606 N N . ALA A 1 209 ? 35.057 4.825 -46.005 1.00 92.12 209 ALA A N 1
ATOM 1607 C CA . ALA A 1 209 ? 36.338 5.390 -46.413 1.00 92.12 209 ALA A CA 1
ATOM 1608 C C . ALA A 1 209 ? 36.196 6.245 -47.681 1.00 92.12 209 ALA A C 1
ATOM 1610 O O . ALA A 1 209 ? 36.670 7.383 -47.696 1.00 92.12 209 ALA A O 1
ATOM 1611 N N . GLU A 1 210 ? 35.466 5.764 -48.690 1.00 92.19 210 GLU A N 1
ATOM 1612 C CA . GLU A 1 210 ? 35.158 6.513 -49.918 1.00 92.19 210 GLU A CA 1
ATOM 1613 C C . GLU A 1 210 ? 34.413 7.821 -49.611 1.00 92.19 210 GLU A C 1
ATOM 1615 O O . GLU A 1 210 ? 34.734 8.891 -50.133 1.00 92.19 210 GLU A O 1
ATOM 1620 N N . SER A 1 211 ? 33.475 7.773 -48.664 1.00 91.94 211 SER A N 1
ATOM 1621 C CA . SER A 1 211 ? 32.694 8.938 -48.242 1.00 91.94 211 SER A CA 1
ATOM 1622 C C . SER A 1 211 ? 33.428 9.866 -47.261 1.00 91.94 211 SER A C 1
ATOM 1624 O O . SER A 1 211 ? 32.886 10.900 -46.857 1.00 91.94 211 SER A O 1
ATOM 1626 N N . ALA A 1 212 ? 34.647 9.540 -46.819 1.00 92.50 212 ALA A N 1
ATOM 1627 C CA . ALA A 1 212 ? 35.337 10.279 -45.756 1.00 92.50 212 ALA A CA 1
ATOM 1628 C C . ALA A 1 212 ? 35.665 11.732 -46.141 1.00 92.50 212 ALA A C 1
ATOM 1630 O O . ALA A 1 212 ? 35.554 12.642 -45.319 1.00 92.50 212 ALA A O 1
ATOM 1631 N N . GLU A 1 213 ? 36.058 11.984 -47.388 1.00 89.25 213 GLU A N 1
ATOM 1632 C CA . GLU A 1 213 ? 36.403 13.331 -47.851 1.00 89.25 213 GLU A CA 1
ATOM 1633 C C . GLU A 1 213 ? 35.170 14.203 -48.110 1.00 89.25 213 GLU A C 1
ATOM 1635 O O . GLU A 1 213 ? 35.169 15.393 -47.793 1.00 89.25 213 GLU A O 1
ATOM 1640 N N . ALA A 1 214 ? 34.087 13.612 -48.620 1.00 89.62 214 ALA A N 1
ATOM 1641 C CA . ALA A 1 214 ? 32.802 14.294 -48.739 1.00 89.62 214 ALA A CA 1
ATOM 1642 C C . ALA A 1 214 ? 32.258 14.696 -47.359 1.00 89.62 214 ALA A C 1
ATOM 1644 O O . ALA A 1 214 ? 31.848 15.842 -47.176 1.00 89.62 214 ALA A O 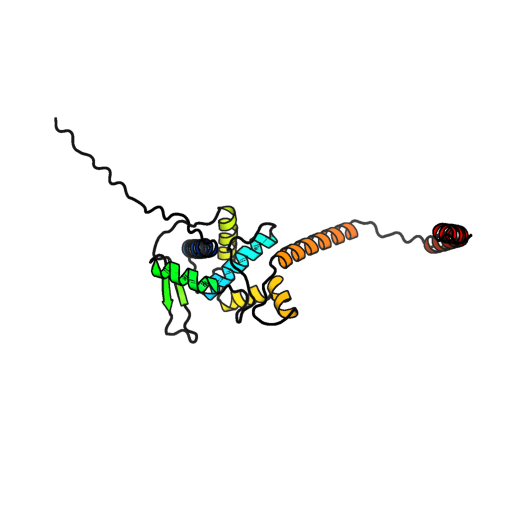1
ATOM 1645 N N . ARG A 1 215 ? 32.345 13.797 -46.366 1.00 90.25 215 ARG A N 1
ATOM 1646 C CA . ARG A 1 215 ? 31.976 14.095 -44.973 1.00 90.25 215 ARG A CA 1
ATOM 1647 C C . ARG A 1 215 ? 32.822 15.222 -44.389 1.00 90.25 215 ARG A C 1
ATOM 1649 O O . ARG A 1 215 ? 32.255 16.176 -43.876 1.00 90.25 215 ARG A O 1
ATOM 1656 N N . ARG A 1 216 ? 34.153 15.167 -44.532 1.00 88.62 216 ARG A N 1
ATOM 1657 C CA . ARG A 1 216 ? 35.056 16.234 -44.055 1.00 88.62 216 ARG A CA 1
ATOM 1658 C C . ARG A 1 216 ? 34.715 17.597 -44.656 1.00 88.62 216 ARG A C 1
ATOM 1660 O O . ARG A 1 216 ? 34.591 18.562 -43.911 1.00 88.62 216 ARG A O 1
ATOM 1667 N N . ARG A 1 217 ? 34.498 17.671 -45.974 1.00 88.25 217 ARG A N 1
ATOM 1668 C CA . ARG A 1 217 ? 34.107 18.921 -46.650 1.00 88.25 217 ARG A CA 1
ATOM 1669 C C . ARG A 1 217 ? 32.743 19.433 -46.191 1.00 88.25 217 ARG A C 1
ATOM 1671 O O . ARG A 1 217 ? 32.592 20.625 -45.946 1.00 88.25 217 ARG A O 1
ATOM 1678 N N . ALA A 1 218 ? 31.762 18.544 -46.041 1.00 88.56 218 ALA A N 1
ATOM 1679 C CA . ALA A 1 218 ? 30.446 18.913 -45.530 1.00 88.56 218 ALA A CA 1
ATOM 1680 C C . ALA A 1 218 ? 30.517 19.438 -44.084 1.00 88.56 218 ALA A C 1
ATOM 1682 O O . ALA A 1 218 ? 29.866 20.432 -43.767 1.00 88.56 218 ALA A O 1
ATOM 1683 N N . THR A 1 219 ? 31.333 18.817 -43.227 1.00 88.12 219 THR A N 1
ATOM 1684 C CA . THR A 1 219 ? 31.557 19.261 -41.845 1.00 88.12 219 THR A CA 1
ATOM 1685 C C . THR A 1 219 ? 32.275 20.612 -41.782 1.00 88.12 219 THR A C 1
ATOM 1687 O O . THR A 1 219 ? 31.810 21.482 -41.056 1.00 88.12 219 THR A O 1
ATOM 1690 N N . ALA A 1 220 ? 33.336 20.828 -42.569 1.00 87.81 220 ALA A N 1
ATOM 1691 C CA . ALA A 1 220 ? 34.048 22.113 -42.629 1.00 87.81 220 ALA A CA 1
ATOM 1692 C C . ALA A 1 220 ? 33.123 23.258 -43.080 1.00 87.81 220 ALA A C 1
ATOM 1694 O O . ALA A 1 220 ? 33.032 24.294 -42.422 1.00 87.81 220 ALA A O 1
ATOM 1695 N N . LYS A 1 221 ? 32.314 23.015 -44.122 1.00 89.44 221 LYS A N 1
ATOM 1696 C CA . LYS A 1 221 ? 31.302 23.971 -44.588 1.00 89.44 221 LYS A CA 1
ATOM 1697 C C . LYS A 1 221 ? 30.240 24.274 -43.526 1.00 89.44 221 LYS A C 1
ATOM 1699 O O . LYS A 1 221 ? 29.829 25.421 -43.384 1.00 89.44 221 LYS A O 1
ATOM 1704 N N . ALA A 1 222 ? 29.784 23.265 -42.783 1.00 82.81 222 ALA A N 1
ATOM 1705 C CA . ALA A 1 222 ? 28.810 23.454 -41.705 1.00 82.81 222 ALA A CA 1
ATOM 1706 C C . ALA A 1 222 ? 29.378 24.254 -40.517 1.00 82.81 222 ALA A C 1
ATOM 1708 O O . ALA A 1 222 ? 28.615 24.911 -39.812 1.00 82.81 222 ALA A O 1
ATOM 1709 N N . LEU A 1 223 ? 30.697 24.209 -40.310 1.00 87.81 223 LEU A N 1
ATOM 1710 C CA . LEU A 1 223 ? 31.408 24.950 -39.266 1.00 87.81 223 LEU A CA 1
ATOM 1711 C C . LEU A 1 223 ? 31.886 26.343 -39.716 1.00 87.81 223 LEU A C 1
ATOM 1713 O O . LEU A 1 223 ? 32.386 27.099 -38.890 1.00 87.81 223 LEU A O 1
ATOM 1717 N N . GLY A 1 224 ? 31.679 26.712 -40.986 1.00 77.88 224 GLY A N 1
ATOM 1718 C CA . GLY A 1 224 ? 32.051 28.027 -41.517 1.00 77.88 224 GLY A CA 1
ATOM 1719 C C . GLY A 1 224 ? 33.549 28.196 -41.788 1.00 77.88 224 GLY A C 1
ATOM 1720 O O . GLY A 1 224 ? 34.028 29.325 -41.833 1.00 77.88 224 GLY A O 1
ATOM 1721 N N . GLU A 1 225 ? 34.276 27.091 -41.953 1.00 68.31 225 GLU A N 1
ATOM 1722 C CA . GLU A 1 225 ? 35.690 27.073 -42.330 1.00 68.31 225 GLU A CA 1
ATOM 1723 C C . GLU A 1 225 ? 35.790 26.939 -43.864 1.00 68.31 225 GLU A C 1
ATOM 1725 O O . GLU A 1 225 ? 35.736 25.828 -44.397 1.00 68.31 225 GLU A O 1
ATOM 1730 N N . GLU A 1 226 ? 35.867 28.070 -44.578 1.00 58.09 226 GLU A N 1
ATOM 1731 C CA . GLU A 1 226 ? 36.326 28.152 -45.983 1.00 58.09 226 GLU A CA 1
ATOM 1732 C C . GLU A 1 226 ? 37.728 28.767 -46.057 1.00 58.09 226 GLU A C 1
ATOM 1734 O O . GLU A 1 226 ? 37.957 29.808 -45.396 1.00 58.09 226 GLU A O 1
#

Foldseek 3Di:
DDDDDDDDPDPPPPPPDQDPQLQLLLLLLLQLLCVVVPFWDWPLNSQLLLVQLQLQQLLVPHHRRNPAQFWQAPLGTDGPCSVVSLVVCVVVVQWDWDFDPPPPVRIITIHGPDDDDNSDDPVSSVSSNVSCVVPRPPDSNRSSVVNCPAQQNVVVVVPDDGGDGGDSNSSNVVSVVVVVVVVVVVVVVPDDPPPPDPCVVVVVVVVCVVCVVVVVVVVCVVVVND

Solvent-accessible surface area (backbone atoms only — not comparable to full-atom values): 13048 Å² total; per-residue (Å²): 138,84,84,78,87,78,82,78,83,75,82,76,70,80,77,72,75,74,66,85,50,42,44,47,25,40,54,51,25,48,53,48,51,29,50,78,70,73,39,81,42,37,63,63,40,50,42,46,52,53,49,50,24,26,40,52,33,23,48,73,70,54,61,65,67,38,72,68,67,43,15,35,45,99,76,39,64,41,40,78,64,52,60,56,41,53,50,52,37,39,74,70,60,43,29,47,79,46,69,39,90,84,41,98,81,54,50,44,35,55,42,74,69,56,95,66,83,57,70,52,56,71,71,57,45,51,45,42,45,51,44,39,72,75,47,43,88,51,50,58,66,57,45,38,56,55,53,54,72,34,58,31,44,46,46,48,66,73,74,58,66,78,64,45,75,52,52,51,64,51,36,24,52,50,52,53,51,51,53,50,51,50,54,50,51,52,55,58,70,73,42,73,77,82,79,77,62,90,54,58,69,56,53,51,51,48,54,52,57,71,44,43,62,60,50,51,52,52,51,34,57,75,70,70,60,128